Protein AF-A0A7S2MSJ0-F1 (afdb_monomer)

pLDDT: mean 71.99, std 17.92, range [30.83, 97.44]

Structure (mmCIF, N/CA/C/O backbone):
data_AF-A0A7S2MSJ0-F1
#
_entry.id   AF-A0A7S2MSJ0-F1
#
loop_
_atom_site.group_PDB
_atom_site.id
_atom_site.type_symbol
_atom_site.label_atom_id
_atom_site.label_alt_id
_atom_site.label_comp_id
_atom_site.label_asym_id
_atom_site.label_entity_id
_atom_site.label_seq_id
_atom_site.pdbx_PDB_ins_code
_atom_site.Cartn_x
_atom_site.Cartn_y
_atom_site.Cartn_z
_atom_site.occupancy
_atom_site.B_iso_or_equiv
_atom_site.auth_seq_id
_atom_site.auth_comp_id
_atom_site.auth_asym_id
_atom_site.auth_atom_id
_atom_site.pdbx_PDB_model_num
ATOM 1 N N . LEU A 1 1 ? -82.824 31.831 7.156 1.00 39.59 1 LEU A N 1
ATOM 2 C CA . LEU A 1 1 ? -83.610 30.970 8.063 1.00 39.59 1 LEU A CA 1
ATOM 3 C C . LEU A 1 1 ? -82.892 29.640 8.205 1.00 39.59 1 LEU A C 1
ATOM 5 O O . LEU A 1 1 ? -82.791 28.922 7.229 1.00 39.59 1 LEU A O 1
ATOM 9 N N . ASN A 1 2 ? -82.356 29.421 9.405 1.00 30.83 2 ASN A N 1
ATOM 10 C CA . ASN A 1 2 ? -82.263 28.155 10.125 1.00 30.83 2 ASN A CA 1
ATOM 11 C C . ASN A 1 2 ? -81.762 26.888 9.400 1.00 30.83 2 ASN A C 1
ATOM 13 O O . ASN A 1 2 ? -82.458 26.368 8.545 1.00 30.83 2 ASN A O 1
ATOM 17 N N . MET A 1 3 ? -80.679 26.322 9.965 1.00 37.81 3 MET A N 1
ATOM 18 C CA . MET A 1 3 ? -80.557 24.900 10.347 1.00 37.81 3 MET A CA 1
ATOM 19 C C . MET A 1 3 ? -80.602 23.843 9.214 1.00 37.81 3 MET A C 1
ATOM 21 O O . MET A 1 3 ? -81.495 23.821 8.394 1.00 37.81 3 MET A O 1
ATOM 25 N N . HIS A 1 4 ? -79.753 22.821 9.141 1.00 43.78 4 HIS A N 1
ATOM 26 C CA . HIS A 1 4 ? -79.318 21.937 10.215 1.00 43.78 4 HIS A CA 1
ATOM 27 C C . HIS A 1 4 ? -78.437 20.845 9.578 1.00 43.78 4 HIS A C 1
ATOM 29 O O . HIS A 1 4 ? -78.913 20.178 8.669 1.00 43.78 4 HIS A O 1
ATOM 35 N N . SER A 1 5 ? -77.225 20.625 10.093 1.00 50.06 5 SER A N 1
ATOM 36 C CA . SER A 1 5 ? -76.600 19.297 10.298 1.00 50.06 5 SER A CA 1
ATOM 37 C C . SER A 1 5 ? -75.112 19.508 10.603 1.00 50.06 5 SER A C 1
ATOM 39 O O . SER A 1 5 ? -74.304 19.670 9.698 1.00 50.06 5 SER A O 1
ATOM 41 N N . ARG A 1 6 ? -74.783 19.802 11.866 1.00 46.41 6 ARG A N 1
ATOM 42 C CA . ARG A 1 6 ? -74.362 18.818 12.891 1.00 46.41 6 ARG A CA 1
ATOM 43 C C . ARG A 1 6 ? -72.907 18.386 12.648 1.00 46.41 6 ARG A C 1
ATOM 45 O O . ARG A 1 6 ? -72.609 17.786 11.630 1.00 46.41 6 ARG A O 1
ATOM 52 N N . LEU A 1 7 ? -71.969 18.855 13.483 1.00 45.09 7 LEU A N 1
ATOM 53 C CA . LEU A 1 7 ? -71.597 18.222 14.771 1.00 45.09 7 LEU A CA 1
ATOM 54 C C . LEU A 1 7 ? -71.168 16.776 14.494 1.00 45.09 7 LEU A C 1
ATOM 56 O O . LEU A 1 7 ? -71.971 15.992 14.012 1.00 45.09 7 LEU A O 1
ATOM 60 N N . LEU A 1 8 ? -69.915 16.389 14.694 1.00 44.22 8 LEU A N 1
ATOM 61 C CA . LEU A 1 8 ? -69.256 16.085 15.972 1.00 44.22 8 LEU A CA 1
ATOM 62 C C . LEU A 1 8 ? -67.744 16.001 15.627 1.00 44.22 8 LEU A C 1
ATOM 64 O O . LEU A 1 8 ? -67.412 15.450 14.587 1.00 44.22 8 LEU A O 1
ATOM 68 N N . VAL A 1 9 ? -66.754 16.547 16.332 1.00 49.81 9 VAL A N 1
ATOM 69 C CA . VAL A 1 9 ? -66.347 16.313 17.722 1.00 49.81 9 VAL A CA 1
ATOM 70 C C . VAL A 1 9 ? -65.269 17.371 18.033 1.00 49.81 9 VAL A C 1
ATOM 72 O O . VAL A 1 9 ? -64.213 17.399 17.409 1.00 49.81 9 VAL A O 1
ATOM 75 N N . SER A 1 10 ? -65.544 18.245 18.998 1.00 48.16 10 SER A N 1
ATOM 76 C CA . SER A 1 10 ? -64.533 18.859 19.881 1.00 48.16 10 SER A CA 1
ATOM 77 C C . SER A 1 10 ? -64.014 17.736 20.813 1.00 48.16 10 SER A C 1
ATOM 79 O O . SER A 1 10 ? -64.842 16.872 21.104 1.00 48.16 10 SER A O 1
ATOM 81 N N . PRO A 1 11 ? -62.780 17.704 21.368 1.00 51.41 11 PRO A N 1
ATOM 82 C CA . PRO A 1 11 ? -62.225 18.875 22.030 1.00 51.41 11 PRO A CA 1
ATOM 83 C C . PRO A 1 11 ? -60.699 19.043 22.048 1.00 51.41 11 PRO A C 1
ATOM 85 O O . PRO A 1 11 ? -59.894 18.121 22.049 1.00 51.41 11 PRO A O 1
ATOM 88 N N . ASN A 1 12 ? -60.351 20.318 22.135 1.00 48.03 12 ASN A N 1
ATOM 89 C CA . ASN A 1 12 ? -59.227 20.894 22.856 1.00 48.03 12 ASN A CA 1
ATOM 90 C C . ASN A 1 12 ? -58.489 19.937 23.827 1.00 48.03 12 ASN A C 1
ATOM 92 O O . ASN A 1 12 ? -58.907 19.738 24.965 1.00 48.03 12 ASN A O 1
ATOM 96 N N . VAL A 1 13 ? -57.357 19.411 23.362 1.00 51.19 13 VAL A N 1
ATOM 97 C CA . VAL A 1 13 ? -56.164 19.108 24.167 1.00 51.19 13 VAL A CA 1
ATOM 98 C C . VAL A 1 13 ? -55.012 19.704 23.356 1.00 51.19 13 VAL A C 1
ATOM 100 O O . VAL A 1 13 ? -54.478 19.094 22.439 1.00 51.19 13 VAL A O 1
ATOM 103 N N . ALA A 1 14 ? -54.837 21.021 23.393 1.00 46.78 14 ALA A N 1
ATOM 104 C CA . ALA A 1 14 ? -53.999 21.656 24.398 1.00 46.78 14 ALA A CA 1
ATOM 105 C C . ALA A 1 14 ? -52.708 20.861 24.623 1.00 46.78 14 ALA A C 1
ATOM 107 O O . ALA A 1 14 ? -52.630 19.999 25.488 1.00 46.78 14 ALA A O 1
ATOM 108 N N . ALA A 1 15 ? -51.704 21.279 23.856 1.00 50.06 15 ALA A N 1
ATOM 109 C CA . ALA A 1 15 ? -50.296 21.204 24.185 1.00 50.06 15 ALA A CA 1
ATOM 110 C C . ALA A 1 15 ? -49.618 19.828 24.138 1.00 50.06 15 ALA A C 1
ATOM 112 O O . ALA A 1 15 ? -50.101 18.808 24.606 1.00 50.06 15 ALA A O 1
ATOM 113 N N . LEU A 1 16 ? -48.374 19.923 23.671 1.00 51.00 16 LEU A N 1
ATOM 114 C CA . LEU A 1 16 ? -47.284 18.971 23.796 1.00 51.00 16 LEU A CA 1
ATOM 115 C C . LEU A 1 16 ? -47.132 17.960 22.652 1.00 51.00 16 LEU A C 1
ATOM 117 O O . LEU A 1 16 ? -47.875 17.001 22.505 1.00 51.00 16 LEU A O 1
ATOM 121 N N . HIS A 1 17 ? -46.019 18.162 21.937 1.00 49.56 17 HIS A N 1
ATOM 122 C CA . HIS A 1 17 ? -45.265 17.151 21.199 1.00 49.56 17 HIS A CA 1
ATOM 123 C C . HIS A 1 17 ? -45.536 17.019 19.694 1.00 49.56 17 HIS A C 1
ATOM 125 O O . HIS A 1 17 ? -46.038 15.987 19.272 1.00 49.56 17 HIS A O 1
ATOM 131 N N . ARG A 1 18 ? -45.066 17.985 18.877 1.00 49.34 18 ARG A N 1
ATOM 132 C CA . ARG A 1 18 ? -44.272 17.727 17.642 1.00 49.34 18 ARG A CA 1
ATOM 133 C C . ARG A 1 18 ? -43.454 18.965 17.204 1.00 49.34 18 ARG A C 1
ATOM 135 O O . ARG A 1 18 ? -43.921 19.724 16.357 1.00 49.34 18 ARG A O 1
ATOM 142 N N . PRO A 1 19 ? -42.195 19.139 17.646 1.00 47.56 19 PRO A N 1
ATOM 143 C CA . PRO A 1 19 ? -41.209 19.982 16.955 1.00 47.56 19 PRO A CA 1
ATOM 144 C C . PRO A 1 19 ? -40.708 19.298 15.660 1.00 47.56 19 PRO A C 1
ATOM 146 O O . PRO A 1 19 ? -39.513 19.188 15.424 1.00 47.56 19 PRO A O 1
ATOM 149 N N . ALA A 1 20 ? -41.620 18.771 14.835 1.00 52.84 20 ALA A N 1
ATOM 150 C CA . ALA A 1 20 ? -41.292 17.908 13.690 1.00 52.84 20 ALA A CA 1
ATOM 151 C C . ALA A 1 20 ? -41.804 18.440 12.340 1.00 52.84 20 ALA A C 1
ATOM 153 O O . ALA A 1 20 ? -41.423 17.921 11.298 1.00 52.84 20 ALA A O 1
ATOM 154 N N . LEU A 1 21 ? -42.634 19.489 12.334 1.00 47.69 21 LEU A N 1
ATOM 155 C CA . LEU A 1 21 ? -43.176 20.082 11.100 1.00 47.69 21 LEU A CA 1
ATOM 156 C C . LEU A 1 21 ? -42.477 21.3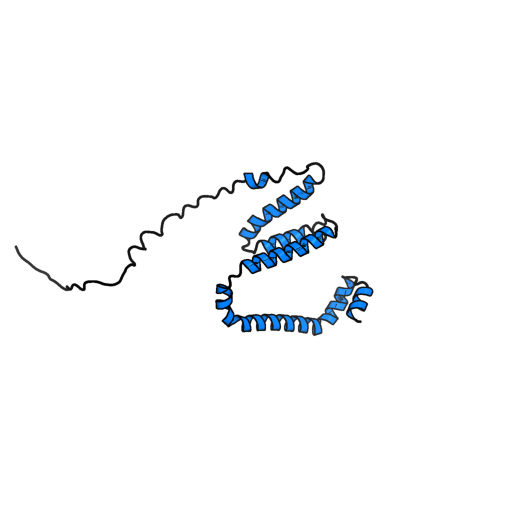81 10.670 1.00 47.69 21 LEU A C 1
ATOM 158 O O . LEU A 1 21 ? -42.670 21.820 9.543 1.00 47.69 21 LEU A O 1
ATOM 162 N N . ALA A 1 22 ? -41.589 21.939 11.500 1.00 50.16 22 ALA A N 1
ATOM 163 C CA . ALA A 1 22 ? -40.706 23.042 11.105 1.00 50.16 22 ALA A CA 1
ATOM 164 C C . ALA A 1 22 ? -39.427 22.569 10.373 1.00 50.16 22 ALA A C 1
ATOM 166 O O . ALA A 1 22 ? -38.787 23.361 9.690 1.00 50.16 22 ALA A O 1
ATOM 167 N N . CYS A 1 23 ? -39.069 21.278 10.459 1.00 43.31 23 CYS A N 1
ATOM 168 C CA . CYS A 1 23 ? -37.898 20.711 9.768 1.00 43.31 23 CYS A CA 1
ATOM 169 C C . CYS A 1 23 ? -38.163 20.300 8.307 1.00 43.31 23 CYS A C 1
ATOM 171 O O . CYS A 1 23 ? -37.220 20.166 7.535 1.00 43.31 23 CYS A O 1
ATOM 173 N N . ALA A 1 24 ? -39.421 20.131 7.885 1.00 47.94 24 ALA A N 1
ATOM 174 C CA . ALA A 1 24 ? -39.735 19.676 6.524 1.00 47.94 24 ALA A CA 1
ATOM 175 C C . ALA A 1 24 ? -39.653 20.787 5.453 1.00 47.94 24 ALA A C 1
ATOM 177 O O . ALA A 1 24 ? -39.743 20.500 4.264 1.00 47.94 24 ALA A O 1
ATOM 178 N N . ALA A 1 25 ? -39.450 22.049 5.851 1.00 48.88 25 ALA A N 1
ATOM 179 C CA . ALA A 1 25 ? -39.380 23.197 4.943 1.00 48.88 25 ALA A CA 1
ATOM 180 C C . ALA A 1 25 ? -37.940 23.660 4.617 1.00 48.88 25 ALA A C 1
ATOM 182 O O . ALA A 1 25 ? -37.766 24.663 3.922 1.00 48.88 25 ALA A O 1
ATOM 183 N N . HIS A 1 26 ? -36.900 22.959 5.101 1.00 45.56 26 HIS A N 1
ATOM 184 C CA . HIS A 1 26 ? -35.507 23.430 5.024 1.00 45.56 26 HIS A CA 1
ATOM 185 C C . HIS A 1 26 ? -34.458 22.355 4.668 1.00 45.56 26 HIS A C 1
ATOM 187 O O . HIS A 1 26 ? -33.352 22.373 5.194 1.00 45.56 26 HIS A O 1
ATOM 193 N N . ALA A 1 27 ? -34.768 21.414 3.770 1.00 48.22 27 ALA A N 1
ATOM 194 C CA . ALA A 1 27 ? -33.756 20.464 3.270 1.00 48.22 27 ALA A CA 1
ATOM 195 C C . ALA A 1 27 ? -33.914 20.095 1.781 1.00 48.22 27 ALA A C 1
ATOM 197 O O . ALA A 1 27 ? -33.363 19.108 1.308 1.00 48.22 27 ALA A O 1
ATOM 198 N N . SER A 1 28 ? -34.649 20.910 1.021 1.00 47.34 28 SER A N 1
ATOM 199 C CA . SER A 1 28 ? -34.776 20.798 -0.439 1.00 47.34 28 SER A CA 1
ATOM 200 C C . SER A 1 28 ? -34.300 22.089 -1.094 1.00 47.34 28 SER A C 1
ATOM 202 O O . SER A 1 28 ? -35.060 22.820 -1.727 1.00 47.34 28 SER A O 1
ATOM 204 N N . ARG A 1 29 ? -33.029 22.428 -0.876 1.00 50.66 29 ARG A N 1
ATOM 205 C CA . ARG A 1 29 ? -32.371 23.548 -1.546 1.00 50.66 29 ARG A CA 1
ATOM 206 C C . ARG A 1 29 ? -30.914 23.158 -1.774 1.00 50.66 29 ARG A C 1
ATOM 208 O O . ARG A 1 29 ? -30.213 22.931 -0.806 1.00 50.66 29 ARG A O 1
ATOM 215 N N . THR A 1 30 ? -30.542 23.115 -3.059 1.00 42.25 30 THR A N 1
ATOM 216 C CA . THR A 1 30 ? -29.210 22.874 -3.659 1.00 42.25 30 THR A CA 1
ATOM 217 C C . THR A 1 30 ? -28.859 21.462 -4.153 1.00 42.25 30 THR A C 1
ATOM 219 O O . THR A 1 30 ? -27.712 21.042 -4.111 1.00 42.25 30 THR A O 1
ATOM 222 N N . SER A 1 31 ? -29.777 20.834 -4.895 1.00 44.44 31 SER A N 1
ATOM 223 C CA . SER A 1 31 ? -29.411 20.061 -6.100 1.00 44.44 31 SER A CA 1
ATOM 224 C C . SER A 1 31 ? -29.030 20.986 -7.274 1.00 44.44 31 SER A C 1
ATOM 226 O O . SER A 1 31 ? -29.432 20.779 -8.418 1.00 44.44 31 SER A O 1
ATOM 228 N N . LYS A 1 32 ? -28.254 22.042 -7.000 1.00 40.59 32 LYS A N 1
ATOM 229 C CA . LYS A 1 32 ? -27.485 22.720 -8.041 1.00 40.59 32 LYS A CA 1
ATOM 230 C C . LYS A 1 32 ? -26.144 22.019 -8.067 1.00 40.59 32 LYS A C 1
ATOM 232 O O . LYS A 1 32 ? -25.279 22.284 -7.240 1.00 40.59 32 LYS A O 1
ATOM 237 N N . ILE A 1 33 ? -26.027 21.111 -9.026 1.00 46.88 33 ILE A N 1
ATOM 238 C CA . ILE A 1 33 ? -24.768 20.677 -9.611 1.00 46.88 33 ILE A CA 1
ATOM 239 C C . ILE A 1 33 ? -24.099 21.957 -10.127 1.00 46.88 33 ILE A C 1
ATOM 241 O O . ILE A 1 33 ? -24.307 22.382 -11.259 1.00 46.88 33 ILE A O 1
ATOM 245 N N . HIS A 1 34 ? -23.389 22.646 -9.237 1.00 40.75 34 HIS A N 1
ATOM 246 C CA . HIS A 1 34 ? -22.331 23.542 -9.638 1.00 40.75 34 HIS A CA 1
ATOM 247 C C . HIS A 1 34 ? -21.215 22.596 -10.043 1.00 40.75 34 HIS A C 1
ATOM 249 O O . HIS A 1 34 ? -20.614 21.930 -9.203 1.00 40.75 34 HIS A O 1
ATOM 255 N N . LEU A 1 35 ? -21.037 22.451 -11.348 1.00 42.66 35 LEU A N 1
ATOM 256 C CA . LEU A 1 35 ? -19.816 21.966 -11.943 1.00 42.66 35 LEU A CA 1
ATOM 257 C C . LEU A 1 35 ? -18.673 22.671 -11.208 1.00 42.66 35 LEU A C 1
ATOM 259 O O . LEU A 1 35 ? -18.494 23.882 -11.300 1.00 42.66 35 LEU A O 1
ATOM 263 N N . LEU A 1 36 ? -18.002 21.928 -10.330 1.00 45.00 36 LEU A N 1
ATOM 264 C CA . LEU A 1 36 ? -16.701 22.326 -9.841 1.00 45.00 36 LEU A CA 1
ATOM 265 C C . LEU A 1 36 ? -15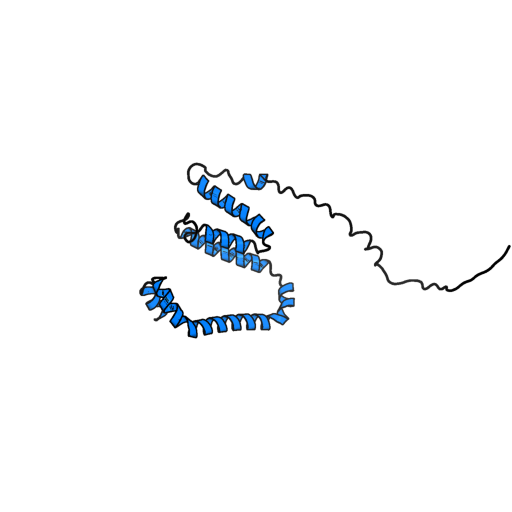.813 22.169 -11.065 1.00 45.00 36 LEU A C 1
ATOM 267 O O . LEU A 1 36 ? -15.311 21.082 -11.350 1.00 45.00 36 LEU A O 1
ATOM 271 N N . GLU A 1 37 ? -15.732 23.244 -11.847 1.00 51.66 37 GLU A N 1
ATOM 272 C CA . GLU A 1 37 ? -14.586 23.538 -12.687 1.00 51.66 37 GLU A CA 1
ATOM 273 C C . GLU A 1 37 ? -13.378 23.402 -11.769 1.00 51.66 37 GLU A C 1
ATOM 275 O O . GLU A 1 37 ? -13.041 24.313 -11.018 1.00 51.66 37 GLU A O 1
ATOM 280 N N . PHE A 1 38 ? -12.791 22.206 -11.734 1.00 46.72 38 PHE A N 1
ATOM 281 C CA . PHE A 1 38 ? -11.462 22.028 -11.187 1.00 46.72 38 PHE A CA 1
ATOM 282 C C . PHE A 1 38 ? -10.585 22.953 -12.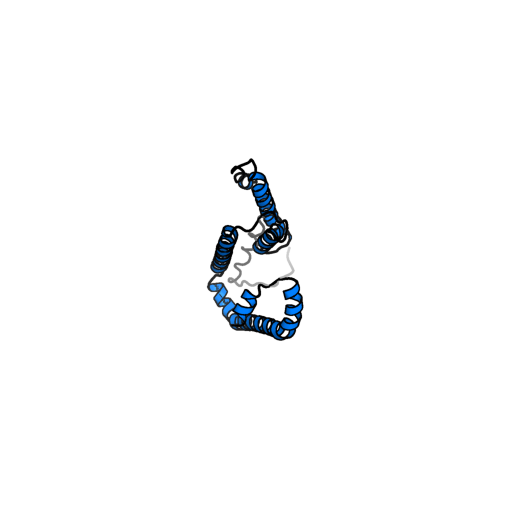026 1.00 46.72 38 PHE A C 1
ATOM 284 O O . PHE A 1 38 ? -10.480 22.718 -13.231 1.00 46.72 38 PHE A O 1
ATOM 291 N N . PRO A 1 39 ? -10.033 24.035 -11.453 1.00 43.16 39 PRO A N 1
ATOM 292 C CA . PRO A 1 39 ? -9.227 24.956 -12.221 1.00 43.16 39 PRO A CA 1
ATOM 293 C C . PRO A 1 39 ? -7.995 24.182 -12.680 1.00 43.16 39 PRO A C 1
ATOM 295 O O . PRO A 1 39 ? -7.097 23.858 -11.901 1.00 43.16 39 PRO A O 1
ATOM 298 N N . THR A 1 40 ? -7.981 23.863 -13.969 1.00 57.66 40 THR A N 1
ATOM 299 C CA . THR A 1 40 ? -6.910 23.154 -14.674 1.00 57.66 40 THR A CA 1
ATOM 300 C C . THR A 1 40 ? -5.570 23.894 -14.571 1.00 57.66 40 THR A C 1
ATOM 302 O O . THR A 1 40 ? -4.534 23.338 -14.913 1.00 57.66 40 THR A O 1
ATOM 305 N N . SER A 1 41 ? -5.560 25.127 -14.055 1.00 46.19 41 SER A N 1
ATOM 306 C CA . SER A 1 41 ? -4.370 25.941 -13.815 1.00 46.19 41 SER A CA 1
ATOM 307 C C . SER A 1 41 ? -3.451 25.410 -12.709 1.00 46.19 41 SER A C 1
ATOM 309 O O . SER A 1 41 ? -2.247 25.595 -12.819 1.00 46.19 41 SER A O 1
ATOM 311 N N . LEU A 1 42 ? -3.948 24.683 -11.697 1.00 49.69 42 LEU A N 1
ATOM 312 C CA . LEU A 1 42 ? -3.075 24.090 -10.660 1.00 49.69 42 LEU A CA 1
ATOM 313 C C . LEU A 1 42 ? -2.380 22.789 -11.101 1.00 49.69 42 LEU A C 1
ATOM 315 O O . LEU A 1 42 ? -1.446 22.342 -10.443 1.00 49.69 42 LEU A O 1
ATOM 319 N N . ILE A 1 43 ? -2.816 22.182 -12.211 1.00 52.62 43 ILE A N 1
ATOM 320 C CA . ILE A 1 43 ? -2.201 20.971 -12.787 1.00 52.62 43 ILE A CA 1
ATOM 321 C C . ILE A 1 43 ? -1.009 21.344 -13.691 1.00 52.62 43 ILE A C 1
ATOM 323 O O . ILE A 1 43 ? -0.117 20.530 -13.910 1.00 52.62 43 ILE A O 1
ATOM 327 N N . VAL A 1 44 ? -0.964 22.586 -14.187 1.00 53.84 44 VAL A N 1
ATOM 328 C CA . VAL A 1 44 ? 0.004 23.046 -15.200 1.00 53.84 44 VAL A CA 1
ATOM 329 C C . VAL A 1 4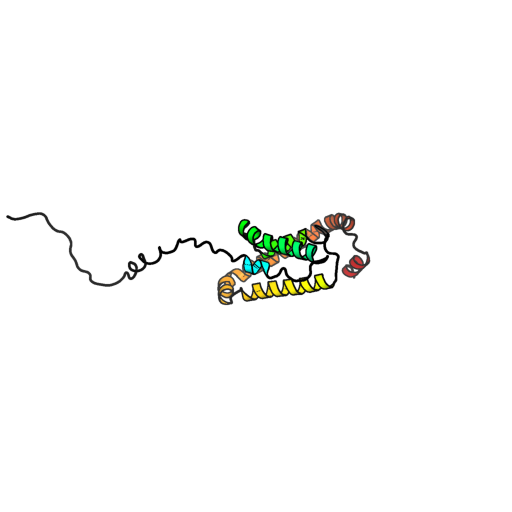4 ? 1.265 23.678 -14.584 1.00 53.84 44 VAL A C 1
ATOM 331 O O . VAL A 1 44 ? 2.331 23.622 -15.193 1.00 53.84 44 VAL A O 1
ATOM 334 N N . GLU A 1 45 ? 1.203 24.201 -13.354 1.00 48.12 45 GLU A N 1
ATOM 335 C CA . GLU A 1 45 ? 2.327 24.921 -12.721 1.00 48.12 45 GLU A CA 1
ATOM 336 C C . GLU A 1 45 ? 3.549 24.025 -12.402 1.00 48.12 45 GLU A C 1
ATOM 338 O O . GLU A 1 45 ? 4.681 24.503 -12.333 1.00 48.12 45 GLU A O 1
ATOM 343 N N . ALA A 1 46 ? 3.353 22.706 -12.267 1.00 54.06 46 ALA A N 1
ATOM 344 C CA . ALA A 1 46 ? 4.433 21.743 -12.013 1.00 54.06 46 ALA A CA 1
ATOM 345 C C . ALA A 1 46 ? 5.320 21.462 -13.248 1.00 54.06 46 ALA A C 1
ATOM 347 O O . ALA A 1 46 ? 6.341 20.786 -13.137 1.00 54.06 46 ALA A O 1
ATOM 348 N N . SER A 1 47 ? 4.948 21.976 -14.427 1.00 54.91 47 SER A N 1
ATOM 349 C CA . SER A 1 47 ? 5.557 21.624 -15.718 1.00 54.91 47 SER A CA 1
ATOM 350 C C . SER A 1 47 ? 6.852 22.386 -16.061 1.00 54.91 47 SER A C 1
ATOM 352 O O . SER A 1 47 ? 7.335 22.271 -17.185 1.00 54.91 47 SER A O 1
ATOM 354 N N . THR A 1 48 ? 7.422 23.178 -15.143 1.00 42.34 48 THR A N 1
ATOM 355 C CA . THR A 1 48 ? 8.556 24.084 -15.441 1.00 42.34 48 THR A CA 1
ATOM 356 C C . THR A 1 48 ? 9.940 23.559 -15.049 1.00 42.34 48 THR A C 1
ATOM 358 O O . THR A 1 48 ? 10.930 24.271 -15.216 1.00 42.34 48 THR A O 1
ATOM 361 N N . VAL A 1 49 ? 10.060 22.312 -14.587 1.00 53.75 49 VAL A N 1
ATOM 362 C CA . VAL A 1 49 ? 11.366 21.740 -14.225 1.00 53.75 49 VAL A CA 1
ATOM 363 C C . VAL A 1 49 ? 11.898 20.826 -15.343 1.00 53.75 49 VAL A C 1
ATOM 365 O O . VAL A 1 49 ? 11.612 19.635 -15.375 1.00 53.75 49 VAL A O 1
ATOM 368 N N . SER A 1 50 ? 12.726 21.434 -16.208 1.00 47.22 50 SER A N 1
ATOM 369 C CA . SER A 1 50 ? 13.842 20.847 -16.991 1.00 47.22 50 SER A CA 1
ATOM 370 C C . SER A 1 50 ? 13.511 19.994 -18.237 1.00 47.22 50 SER A C 1
ATOM 372 O O . SER A 1 50 ? 13.146 18.827 -18.136 1.00 47.22 50 SER A O 1
ATOM 374 N N . LEU A 1 51 ? 13.722 20.559 -19.438 1.00 62.69 51 LEU A N 1
ATOM 375 C CA . LEU A 1 51 ? 13.022 20.148 -20.668 1.00 62.69 51 LEU A CA 1
ATOM 376 C C . LEU A 1 51 ? 13.717 19.257 -21.719 1.00 62.69 51 LEU A C 1
ATOM 378 O O . LEU A 1 51 ? 12.992 18.785 -22.584 1.00 62.69 51 LEU A O 1
ATOM 382 N N . ASP A 1 52 ? 15.014 18.932 -21.697 1.00 63.31 52 ASP A N 1
ATOM 383 C CA . ASP A 1 52 ? 15.608 18.451 -22.975 1.00 63.31 52 ASP A CA 1
ATOM 384 C C . ASP A 1 52 ? 15.904 16.938 -23.099 1.00 63.31 52 ASP A C 1
ATOM 386 O O . ASP A 1 52 ? 16.137 16.450 -24.200 1.00 63.31 52 ASP A O 1
ATOM 390 N N . ALA A 1 53 ? 15.821 16.152 -22.020 1.00 55.59 53 ALA A N 1
ATOM 391 C CA . ALA A 1 53 ? 15.851 14.676 -22.103 1.00 55.59 53 ALA A CA 1
ATOM 392 C C . ALA A 1 53 ? 15.121 14.001 -20.930 1.00 55.59 53 ALA A C 1
ATOM 394 O O . ALA A 1 53 ? 14.368 13.058 -21.129 1.00 55.59 53 ALA A O 1
ATOM 395 N N . LEU A 1 54 ? 15.255 14.557 -19.720 1.00 55.69 54 LEU A N 1
ATOM 396 C CA . LEU A 1 54 ? 14.467 14.160 -18.542 1.00 55.69 54 LEU A CA 1
ATOM 397 C C . LEU A 1 54 ? 12.986 14.564 -18.644 1.00 55.69 54 LEU A C 1
ATOM 399 O O . LEU A 1 54 ? 12.131 13.948 -18.009 1.00 55.69 54 LEU A O 1
ATOM 403 N N . GLY A 1 55 ? 12.685 15.599 -19.437 1.00 62.97 55 GLY A N 1
ATOM 404 C CA . GLY A 1 55 ? 11.343 16.157 -19.553 1.00 62.97 55 GLY A CA 1
ATOM 405 C C . GLY A 1 55 ? 10.328 15.138 -20.063 1.00 62.97 55 GLY A C 1
ATOM 406 O O . GLY A 1 55 ? 9.241 15.057 -19.511 1.00 62.97 55 GLY A O 1
ATOM 407 N N . SER A 1 56 ? 10.687 14.316 -21.055 1.00 68.62 56 SER A N 1
ATOM 408 C CA . SER A 1 56 ? 9.761 13.347 -21.663 1.00 68.62 56 SER A CA 1
ATOM 409 C C . SER A 1 56 ? 9.322 12.256 -20.683 1.00 68.62 56 SER A C 1
ATOM 411 O O . SER A 1 56 ? 8.132 11.949 -20.596 1.00 68.62 56 SER A O 1
ATOM 413 N N . ASP A 1 57 ? 10.253 11.696 -19.910 1.00 71.75 57 ASP A N 1
ATOM 414 C CA . ASP A 1 57 ? 9.963 10.569 -19.015 1.00 71.75 57 ASP A CA 1
ATOM 415 C C . ASP A 1 57 ? 9.183 11.028 -17.780 1.00 71.75 57 ASP A C 1
ATOM 417 O O . ASP A 1 57 ? 8.174 10.422 -17.407 1.00 71.75 57 ASP A O 1
ATOM 421 N N . ILE A 1 58 ? 9.583 12.163 -17.194 1.00 75.69 58 ILE A N 1
ATOM 422 C CA . ILE A 1 58 ? 8.885 12.773 -16.055 1.00 75.69 58 ILE A CA 1
ATOM 423 C C . ILE A 1 58 ? 7.502 13.268 -16.482 1.00 75.69 58 ILE A C 1
ATOM 425 O O . ILE A 1 58 ? 6.527 13.056 -15.760 1.00 75.69 58 ILE A O 1
ATOM 429 N N . PHE A 1 59 ? 7.383 13.874 -17.667 1.00 78.56 59 PHE A N 1
ATOM 430 C CA . PHE A 1 59 ? 6.098 14.297 -18.221 1.00 78.56 59 PHE A CA 1
ATOM 431 C C . PHE A 1 59 ? 5.172 13.105 -18.465 1.00 78.56 59 PHE A C 1
ATOM 433 O O . PHE A 1 59 ? 3.998 13.163 -18.107 1.00 78.56 59 PHE A O 1
ATOM 440 N N . THR A 1 60 ? 5.696 12.003 -19.005 1.00 75.56 60 THR A N 1
ATOM 441 C CA . THR A 1 60 ? 4.923 10.773 -19.224 1.00 75.56 60 THR A CA 1
ATOM 442 C C . THR A 1 60 ? 4.457 10.175 -17.898 1.00 75.56 60 THR A C 1
ATOM 444 O O . THR A 1 60 ? 3.291 9.795 -17.772 1.00 75.56 60 THR A O 1
ATOM 447 N N . PHE A 1 61 ? 5.318 10.161 -16.878 1.00 77.69 61 PHE A N 1
ATOM 448 C CA . PHE A 1 61 ? 4.966 9.686 -15.542 1.00 77.69 61 PHE A CA 1
ATOM 449 C C . PHE A 1 61 ? 3.909 10.572 -14.861 1.00 77.69 61 PHE A C 1
ATOM 451 O O . PHE A 1 61 ? 2.924 10.057 -14.325 1.00 77.69 61 PHE A O 1
ATOM 458 N N . LEU A 1 62 ? 4.055 11.900 -14.926 1.00 82.69 62 LEU A N 1
ATOM 459 C CA . LEU A 1 62 ? 3.059 12.844 -14.404 1.00 82.69 62 LEU A CA 1
ATOM 460 C C . LEU A 1 62 ? 1.724 12.710 -15.141 1.00 82.69 62 LEU A C 1
ATOM 462 O O . LEU A 1 62 ? 0.680 12.635 -14.494 1.00 82.69 62 LEU A O 1
ATOM 466 N N . ALA A 1 63 ? 1.746 12.635 -16.473 1.00 82.50 63 ALA A N 1
ATOM 467 C CA . ALA A 1 63 ? 0.546 12.464 -17.285 1.00 82.50 63 ALA A CA 1
ATOM 468 C C . ALA A 1 63 ? -0.174 11.152 -16.938 1.00 82.50 63 ALA A C 1
ATOM 470 O O . ALA A 1 63 ? -1.387 11.152 -16.718 1.00 82.50 63 ALA A O 1
ATOM 471 N N . ALA A 1 64 ? 0.569 10.051 -16.804 1.00 80.88 64 ALA A N 1
ATOM 472 C CA . ALA A 1 64 ? 0.020 8.763 -16.398 1.00 80.88 64 ALA A CA 1
ATOM 473 C C . ALA A 1 64 ? -0.584 8.808 -14.979 1.00 80.88 64 ALA A C 1
ATOM 475 O O . ALA A 1 64 ? -1.698 8.329 -14.763 1.00 80.88 64 ALA A O 1
ATOM 476 N N . SER A 1 65 ? 0.102 9.439 -14.021 1.00 82.94 65 SER A N 1
ATOM 477 C CA . SER A 1 65 ? -0.352 9.562 -12.628 1.00 82.94 65 SER A CA 1
ATOM 478 C C . SER A 1 65 ? -1.599 10.449 -12.480 1.00 82.94 65 SER A C 1
ATOM 480 O O . SER A 1 65 ? -2.544 10.097 -11.767 1.00 82.94 65 SER A O 1
ATOM 482 N N . VAL A 1 66 ? -1.670 11.560 -13.219 1.00 86.12 66 VAL A N 1
ATOM 483 C CA . VAL A 1 66 ? -2.840 12.456 -13.228 1.00 86.12 66 VAL A CA 1
ATOM 484 C C . VAL A 1 66 ? -4.069 11.771 -13.829 1.00 86.12 66 VAL A C 1
ATOM 486 O O . VAL A 1 66 ? -5.179 12.001 -13.350 1.00 86.12 66 VAL A O 1
ATOM 489 N N . LEU A 1 67 ? -3.893 10.895 -14.826 1.00 84.88 67 LEU A N 1
ATOM 490 C CA . LEU A 1 67 ? -4.985 10.109 -15.415 1.00 84.88 67 LEU A CA 1
ATOM 491 C C . LEU A 1 67 ? -5.514 9.011 -14.482 1.00 84.88 67 LEU A C 1
ATOM 493 O O . LEU A 1 67 ? -6.686 8.638 -14.571 1.00 84.88 67 LEU A O 1
ATOM 497 N N . VAL A 1 68 ? -4.695 8.521 -13.551 1.00 84.50 68 VAL A N 1
ATOM 498 C CA . VAL A 1 68 ? -5.107 7.471 -12.609 1.00 84.50 68 VAL A CA 1
ATOM 499 C C . VAL A 1 68 ? -6.163 7.943 -11.614 1.00 84.50 68 VAL A C 1
ATOM 501 O O . VAL A 1 68 ? -7.072 7.182 -11.284 1.00 84.50 68 VAL A O 1
ATOM 504 N N . VAL A 1 69 ? -6.114 9.198 -11.166 1.00 83.69 69 VAL A N 1
ATOM 505 C CA . VAL A 1 69 ? -7.082 9.736 -10.195 1.00 83.69 69 VAL A CA 1
ATOM 506 C C . VAL A 1 69 ? -8.532 9.740 -10.717 1.00 83.69 69 VAL A C 1
ATOM 508 O O . VAL A 1 69 ? -9.407 9.218 -10.017 1.00 83.69 69 VAL A O 1
ATOM 511 N N . PRO A 1 70 ? -8.853 10.289 -11.908 1.00 83.06 70 PRO A N 1
ATOM 512 C CA . PRO A 1 70 ? -10.205 10.211 -12.456 1.00 83.06 70 PRO A CA 1
ATOM 513 C C . PRO A 1 70 ? -10.595 8.773 -12.817 1.00 83.06 70 PRO A C 1
ATOM 515 O O . PRO A 1 70 ? -11.757 8.406 -12.635 1.00 83.06 70 PRO A O 1
ATOM 518 N N . LEU A 1 71 ? -9.640 7.938 -13.246 1.00 84.25 71 LEU A N 1
ATOM 519 C CA . LEU A 1 71 ? -9.895 6.528 -13.540 1.00 84.25 71 LEU A CA 1
ATOM 520 C C . LEU A 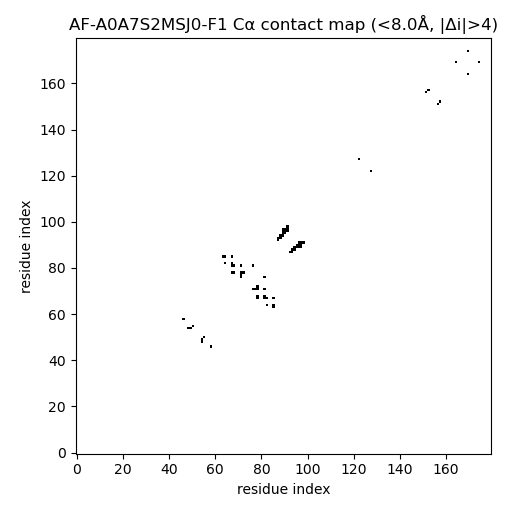1 71 ? -10.312 5.753 -12.282 1.00 84.25 71 LEU A C 1
ATOM 522 O O . LEU A 1 71 ? -11.301 5.026 -12.316 1.00 84.25 71 LEU A O 1
ATOM 526 N N . SER A 1 72 ? -9.634 5.981 -11.153 1.00 84.69 72 SER A N 1
ATOM 527 C CA . SER A 1 72 ? -9.965 5.378 -9.855 1.00 84.69 72 SER A CA 1
ATOM 528 C C . SER A 1 72 ? -11.386 5.717 -9.406 1.00 84.69 72 SER A C 1
ATOM 530 O O . SER A 1 72 ? -12.090 4.867 -8.856 1.00 84.69 72 SER A O 1
ATOM 532 N N . ARG A 1 73 ? -11.829 6.954 -9.666 1.00 83.38 73 ARG A N 1
ATOM 533 C CA . ARG A 1 73 ? -13.194 7.398 -9.350 1.00 83.38 73 ARG A CA 1
ATOM 534 C C . ARG A 1 73 ? -14.239 6.699 -10.217 1.00 83.38 73 ARG A C 1
ATOM 536 O O . ARG A 1 73 ? -15.333 6.443 -9.726 1.00 83.38 73 ARG A O 1
ATOM 543 N N . LEU A 1 74 ? -13.909 6.360 -11.465 1.00 84.75 74 LEU A N 1
ATOM 544 C CA . LEU A 1 74 ? -14.817 5.631 -12.354 1.00 84.75 74 LEU A CA 1
ATOM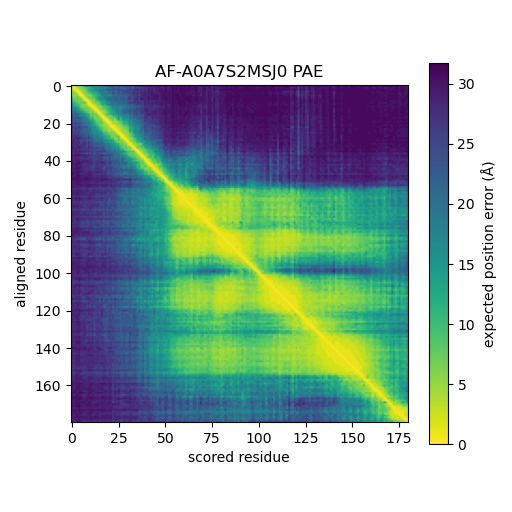 545 C C . LEU A 1 74 ? -15.024 4.183 -11.890 1.00 84.75 74 LEU A C 1
ATOM 547 O O . LEU A 1 74 ? -16.148 3.684 -11.900 1.00 84.75 74 LEU A O 1
ATOM 551 N N . ILE A 1 75 ? -13.953 3.523 -11.446 1.00 87.44 75 ILE A N 1
ATOM 552 C CA . ILE A 1 75 ? -13.987 2.110 -11.040 1.00 87.44 75 ILE A CA 1
ATOM 553 C C . ILE A 1 75 ? -14.416 1.886 -9.578 1.00 87.44 75 ILE A C 1
ATOM 555 O O . ILE A 1 75 ? -14.562 0.740 -9.169 1.00 87.44 75 ILE A O 1
ATOM 559 N N . ASN A 1 76 ? -14.663 2.949 -8.795 1.00 86.50 76 ASN A N 1
ATOM 560 C CA . ASN A 1 76 ? -15.003 2.881 -7.360 1.00 86.50 76 ASN A CA 1
ATOM 561 C C . ASN A 1 76 ? -13.989 2.074 -6.516 1.00 86.50 76 ASN A C 1
ATOM 563 O O . ASN A 1 76 ? -14.346 1.460 -5.510 1.00 86.50 76 ASN A O 1
ATOM 567 N N . VAL A 1 77 ? -12.716 2.080 -6.917 1.00 87.31 77 VAL A N 1
ATOM 568 C CA . VAL A 1 77 ? -11.616 1.421 -6.194 1.00 87.31 77 VAL A CA 1
ATOM 569 C C . VAL A 1 77 ? -10.825 2.472 -5.412 1.00 87.31 77 VAL A C 1
ATOM 571 O O . VAL A 1 77 ? -10.815 3.649 -5.775 1.00 87.31 77 VAL A O 1
ATOM 574 N N . ASN A 1 78 ? -10.162 2.059 -4.327 1.00 86.62 78 ASN A N 1
ATOM 575 C CA . ASN A 1 78 ? -9.247 2.922 -3.580 1.00 86.62 78 ASN A CA 1
ATOM 576 C C . ASN A 1 78 ? -8.131 3.450 -4.505 1.00 86.62 78 ASN A C 1
ATOM 578 O O . ASN A 1 78 ? -7.448 2.667 -5.171 1.00 86.62 78 ASN A O 1
ATOM 582 N N . SER A 1 79 ? -7.914 4.768 -4.502 1.00 84.75 79 SER A N 1
ATOM 583 C CA . SER A 1 79 ? -6.864 5.433 -5.280 1.00 84.75 79 SER A CA 1
ATOM 584 C C . SER A 1 79 ? -5.476 4.844 -5.034 1.00 84.75 79 SER A C 1
ATOM 586 O O . SER A 1 79 ? -4.692 4.740 -5.974 1.00 84.75 79 SER A O 1
ATOM 588 N N . VAL A 1 80 ? -5.181 4.393 -3.807 1.00 88.75 80 VAL A N 1
ATOM 589 C CA . VAL A 1 80 ? -3.887 3.778 -3.458 1.00 88.75 80 VAL A CA 1
ATOM 590 C C . VAL A 1 80 ? -3.624 2.513 -4.283 1.00 88.75 80 VAL A C 1
ATOM 592 O O . VAL A 1 80 ? -2.523 2.336 -4.800 1.00 88.75 80 VAL A O 1
ATOM 595 N N . LEU A 1 81 ? -4.641 1.665 -4.484 1.00 90.31 81 LEU A N 1
ATOM 596 C CA . LEU A 1 81 ? -4.516 0.463 -5.320 1.00 90.31 81 LEU A CA 1
ATOM 597 C C . LEU A 1 81 ? -4.244 0.825 -6.784 1.00 90.31 81 LEU A C 1
ATOM 599 O O . LEU A 1 81 ? -3.474 0.140 -7.452 1.00 90.31 81 LEU A O 1
ATOM 603 N N . CYS A 1 82 ? -4.851 1.903 -7.279 1.00 88.56 82 CYS A N 1
ATOM 604 C CA . CYS A 1 82 ? -4.670 2.330 -8.664 1.00 88.56 82 CYS A CA 1
ATOM 605 C C . CYS A 1 82 ? -3.265 2.887 -8.909 1.00 88.56 82 CYS A C 1
ATOM 607 O O . CYS A 1 82 ? -2.662 2.586 -9.936 1.00 88.56 82 CYS A O 1
ATOM 609 N N . PHE A 1 83 ? -2.715 3.639 -7.953 1.00 86.62 83 PHE A N 1
ATOM 610 C CA . PHE A 1 83 ? -1.322 4.082 -8.019 1.00 86.62 83 PHE A CA 1
ATOM 611 C C . PHE A 1 83 ? -0.341 2.907 -7.958 1.00 86.62 83 PHE A C 1
ATOM 613 O O . PHE A 1 83 ? 0.630 2.892 -8.712 1.00 86.62 83 PHE A O 1
ATOM 620 N N . LEU A 1 84 ? -0.617 1.889 -7.135 1.00 89.50 84 LEU A N 1
ATOM 621 C CA . LEU A 1 84 ? 0.208 0.680 -7.078 1.00 89.50 84 LEU A CA 1
ATOM 622 C C . LEU A 1 84 ? 0.165 -0.108 -8.398 1.00 89.50 84 LEU A C 1
ATOM 624 O O . LEU A 1 84 ? 1.203 -0.541 -8.896 1.00 89.50 84 LEU A O 1
ATOM 628 N N . ALA A 1 85 ? -1.019 -0.257 -8.997 1.00 89.56 85 ALA A N 1
ATOM 629 C CA . ALA A 1 85 ? -1.180 -0.906 -10.296 1.00 89.56 85 ALA A CA 1
ATOM 630 C C . ALA A 1 85 ? -0.453 -0.141 -11.413 1.00 89.56 85 ALA A C 1
ATOM 632 O O . ALA A 1 85 ? 0.200 -0.758 -12.253 1.00 89.56 85 ALA A O 1
ATOM 633 N N . LEU A 1 86 ? -0.516 1.195 -11.390 1.00 88.50 86 LEU A N 1
ATOM 634 C CA . LEU A 1 86 ? 0.223 2.043 -12.323 1.00 88.50 86 LEU A CA 1
ATOM 635 C C . LEU A 1 86 ? 1.735 1.858 -12.172 1.00 88.50 86 LEU A C 1
ATOM 637 O O . LEU A 1 86 ? 2.426 1.674 -13.170 1.00 88.50 86 LEU A O 1
ATOM 641 N N . GLY A 1 87 ? 2.239 1.856 -10.935 1.00 84.31 87 GLY A N 1
ATOM 642 C CA . GLY A 1 87 ? 3.650 1.603 -10.644 1.00 84.31 87 GLY A CA 1
ATOM 643 C C . GLY A 1 87 ? 4.107 0.224 -11.124 1.00 84.31 87 GLY A C 1
ATOM 644 O O . GLY A 1 87 ? 5.164 0.110 -11.736 1.00 84.31 87 GLY A O 1
ATOM 645 N N . CYS A 1 88 ? 3.284 -0.813 -10.941 1.00 87.12 88 CYS A N 1
ATOM 646 C CA . CYS A 1 88 ? 3.556 -2.155 -11.465 1.00 87.12 88 CYS A CA 1
ATOM 647 C C . CYS A 1 88 ? 3.597 -2.179 -13.006 1.00 87.12 88 CYS A C 1
ATOM 649 O O . CYS A 1 88 ? 4.487 -2.791 -13.592 1.00 87.12 88 CYS A O 1
ATOM 651 N N . ALA A 1 89 ? 2.679 -1.464 -13.665 1.00 87.38 89 ALA A N 1
ATOM 652 C CA . ALA A 1 89 ? 2.616 -1.377 -15.124 1.00 87.38 89 ALA A CA 1
ATOM 653 C C . ALA A 1 89 ? 3.771 -0.565 -15.742 1.00 87.38 89 ALA A C 1
ATOM 655 O O . ALA A 1 89 ? 4.231 -0.887 -16.835 1.00 87.38 89 ALA A O 1
ATOM 656 N N . ILE A 1 90 ? 4.250 0.482 -15.064 1.00 82.94 90 ILE A N 1
ATOM 657 C CA . ILE A 1 90 ? 5.362 1.330 -15.535 1.00 82.94 90 ILE A CA 1
ATOM 658 C C . ILE A 1 90 ? 6.732 0.757 -15.124 1.00 82.94 90 ILE A C 1
ATOM 660 O O . ILE A 1 90 ? 7.738 1.032 -15.778 1.00 82.94 90 ILE A O 1
ATOM 664 N N . GLY A 1 91 ? 6.772 -0.062 -14.071 1.00 77.62 91 GLY A N 1
ATOM 665 C CA . GLY A 1 91 ? 7.988 -0.644 -13.513 1.00 77.62 91 GLY A CA 1
ATOM 666 C C . GLY A 1 91 ? 8.731 -1.614 -14.446 1.00 77.62 91 GLY A C 1
ATOM 667 O O . GLY A 1 91 ? 8.293 -1.888 -15.567 1.00 77.62 91 GLY A O 1
ATOM 668 N N . PRO A 1 92 ? 9.859 -2.183 -13.981 1.00 75.69 92 PRO A N 1
ATOM 669 C CA . PRO A 1 92 ? 10.727 -3.049 -14.785 1.00 75.69 92 PRO A CA 1
ATOM 670 C C . PRO A 1 92 ? 10.026 -4.309 -15.315 1.00 75.69 92 PRO A C 1
ATOM 672 O O . PRO A 1 92 ? 10.374 -4.801 -16.382 1.00 75.69 92 PRO A O 1
ATOM 675 N N . TYR A 1 93 ? 9.014 -4.803 -14.595 1.00 73.81 93 TYR A N 1
ATOM 676 C CA . TYR A 1 93 ? 8.186 -5.945 -15.003 1.00 73.81 93 TYR A CA 1
ATOM 677 C C . TYR A 1 93 ? 7.035 -5.573 -15.954 1.00 73.81 93 TYR A C 1
ATOM 679 O O . TYR A 1 93 ? 6.352 -6.461 -16.459 1.00 73.81 93 TYR A O 1
ATOM 687 N N . GLY A 1 94 ? 6.801 -4.280 -16.175 1.00 78.62 94 GLY A N 1
ATOM 688 C CA . GLY A 1 94 ? 5.793 -3.762 -17.090 1.00 78.62 94 GLY A CA 1
ATOM 689 C C . GLY A 1 94 ? 6.440 -3.179 -18.342 1.00 78.62 94 GLY A C 1
ATOM 690 O O . GLY A 1 94 ? 6.790 -3.911 -19.263 1.00 78.62 94 GLY A O 1
ATOM 691 N N . LEU A 1 95 ? 6.588 -1.855 -18.384 1.00 74.12 95 LEU A N 1
ATOM 692 C CA . LEU A 1 95 ? 7.136 -1.136 -19.539 1.00 74.12 95 LEU A CA 1
ATOM 693 C C . LEU A 1 95 ? 8.668 -0.982 -19.514 1.00 74.12 95 LEU A C 1
ATOM 695 O O . LEU A 1 95 ? 9.244 -0.612 -20.534 1.00 74.12 95 LEU A O 1
ATOM 699 N N . GLY A 1 96 ? 9.341 -1.265 -18.393 1.00 71.31 96 GLY A N 1
ATOM 700 C CA . GLY A 1 96 ? 10.810 -1.316 -18.361 1.00 71.31 96 GLY A CA 1
ATOM 701 C C . GLY A 1 96 ? 11.530 0.037 -18.379 1.00 71.31 96 GLY A C 1
ATOM 702 O O . GLY A 1 96 ? 12.735 0.061 -18.606 1.00 71.31 96 GLY A O 1
ATOM 703 N N . PHE A 1 97 ? 10.826 1.154 -18.156 1.00 65.50 97 PHE A N 1
ATOM 704 C CA . PHE A 1 97 ? 11.382 2.509 -18.323 1.00 65.50 97 PHE A CA 1
ATOM 705 C C . PHE A 1 97 ? 12.386 2.931 -17.240 1.00 65.50 97 PHE A C 1
ATOM 707 O O . PHE A 1 97 ? 13.211 3.803 -17.490 1.00 65.50 97 PHE A O 1
ATOM 714 N N . PHE A 1 98 ? 12.341 2.323 -16.052 1.00 62.25 98 PHE A N 1
ATOM 715 C CA . PHE A 1 98 ? 13.190 2.700 -14.920 1.00 62.25 98 PHE A CA 1
ATOM 716 C C . PHE A 1 98 ? 13.992 1.492 -14.426 1.00 62.25 98 PHE A C 1
ATOM 718 O O . PHE A 1 98 ? 13.428 0.468 -14.036 1.00 62.25 98 PHE A O 1
ATOM 725 N N . SER A 1 99 ? 15.320 1.606 -14.460 1.00 60.38 99 SER A N 1
ATOM 726 C CA . SER A 1 99 ? 16.258 0.566 -14.038 1.00 60.38 99 SER A CA 1
ATOM 727 C C . SER A 1 99 ? 16.816 0.850 -12.641 1.00 60.38 99 SER A C 1
ATOM 729 O O . SER A 1 99 ? 17.633 1.750 -12.477 1.00 60.38 99 SER A O 1
ATOM 731 N N . ASN A 1 100 ? 16.370 0.035 -11.678 1.00 60.69 100 ASN A N 1
ATOM 732 C CA . ASN A 1 100 ? 16.974 -0.323 -10.385 1.00 60.69 100 ASN A CA 1
ATOM 733 C C . ASN A 1 100 ? 18.049 0.634 -9.836 1.00 60.69 100 ASN A C 1
ATOM 735 O O . ASN A 1 100 ? 19.243 0.331 -9.885 1.00 60.69 100 ASN A O 1
ATOM 739 N N . SER A 1 101 ? 17.613 1.747 -9.247 1.00 66.12 101 SER A N 1
ATOM 740 C CA . SER A 1 101 ? 18.430 2.518 -8.311 1.00 66.12 101 SER A CA 1
ATOM 741 C C . SER A 1 101 ? 18.057 2.117 -6.882 1.00 66.12 101 SER A C 1
ATOM 743 O O . SER A 1 101 ? 16.873 2.070 -6.550 1.00 66.12 101 SER A O 1
ATOM 745 N N . GLU A 1 102 ? 19.032 1.844 -6.005 1.00 72.19 102 GLU A N 1
ATOM 746 C CA . GLU A 1 102 ? 18.746 1.560 -4.582 1.00 72.19 102 GLU A CA 1
ATOM 747 C C . GLU A 1 102 ? 17.965 2.698 -3.901 1.00 72.19 102 GLU A C 1
ATOM 749 O O . GLU A 1 102 ? 17.205 2.467 -2.960 1.00 72.19 102 GLU A O 1
ATOM 754 N N . ALA A 1 103 ? 18.099 3.923 -4.421 1.00 73.81 103 ALA A N 1
ATOM 755 C CA . ALA A 1 103 ? 17.361 5.090 -3.955 1.00 73.81 103 ALA A CA 1
ATOM 756 C C . ALA A 1 103 ? 15.833 4.967 -4.150 1.00 73.81 103 ALA A C 1
ATOM 758 O O . ALA A 1 103 ? 15.077 5.476 -3.322 1.00 73.81 103 ALA A O 1
ATOM 759 N N . ASP A 1 104 ? 15.367 4.261 -5.187 1.00 76.75 104 ASP A N 1
ATOM 760 C CA . ASP A 1 104 ? 13.932 4.106 -5.470 1.00 76.75 104 ASP A CA 1
ATOM 761 C C . ASP A 1 104 ? 13.265 3.144 -4.475 1.00 76.75 104 ASP A C 1
ATOM 763 O O . ASP A 1 104 ? 12.126 3.362 -4.054 1.00 76.75 104 ASP A O 1
ATOM 767 N N . LEU A 1 105 ? 13.994 2.103 -4.048 1.00 82.62 105 LEU A N 1
ATOM 768 C CA . LEU A 1 105 ? 13.522 1.144 -3.044 1.00 82.62 105 LEU A CA 1
ATOM 769 C C . LEU A 1 105 ? 13.359 1.811 -1.677 1.00 82.62 105 LEU A C 1
ATOM 771 O O . LEU A 1 105 ? 12.305 1.687 -1.055 1.00 82.62 105 LEU A O 1
ATOM 775 N N . GLN A 1 106 ? 14.358 2.590 -1.249 1.00 86.12 106 GLN A N 1
ATOM 776 C CA . GLN A 1 106 ? 14.284 3.324 0.018 1.00 86.12 106 GLN A CA 1
ATOM 777 C C . GLN A 1 106 ? 13.112 4.311 0.027 1.00 86.12 106 GLN A C 1
ATOM 779 O O . GLN A 1 106 ? 12.402 4.420 1.026 1.00 86.12 106 GLN A O 1
ATOM 784 N N . LEU A 1 107 ? 12.856 5.000 -1.090 1.00 86.69 107 LEU A N 1
ATOM 785 C CA . LEU A 1 107 ? 11.707 5.898 -1.210 1.00 86.69 107 LEU A CA 1
ATOM 786 C C . LEU A 1 107 ? 10.368 5.147 -1.070 1.00 86.69 107 LEU A C 1
ATOM 788 O O . LEU A 1 107 ? 9.447 5.656 -0.423 1.00 86.69 107 LEU A O 1
ATOM 792 N N . GLY A 1 108 ? 10.269 3.936 -1.627 1.00 88.69 108 GLY A N 1
ATOM 793 C CA . GLY A 1 108 ? 9.109 3.052 -1.477 1.00 88.69 108 GLY A CA 1
ATOM 794 C C . GLY A 1 108 ? 8.847 2.639 -0.025 1.00 88.69 108 GLY A C 1
ATOM 795 O O . GLY A 1 108 ? 7.698 2.695 0.430 1.00 88.69 108 GLY A O 1
ATOM 796 N N . ASP A 1 109 ? 9.905 2.318 0.723 1.00 91.94 109 ASP A N 1
ATOM 797 C CA . ASP A 1 109 ? 9.817 1.967 2.146 1.00 91.94 109 ASP A CA 1
ATOM 798 C C . ASP A 1 109 ? 9.293 3.140 2.990 1.00 91.94 109 ASP A C 1
ATOM 800 O O . ASP A 1 109 ? 8.415 2.967 3.840 1.00 91.94 109 ASP A O 1
ATOM 804 N N . PHE A 1 110 ? 9.751 4.368 2.726 1.00 93.94 110 PHE A N 1
ATOM 805 C CA . PHE A 1 110 ? 9.201 5.550 3.399 1.00 93.94 110 PHE A CA 1
ATOM 806 C C . PHE A 1 110 ? 7.745 5.816 2.995 1.00 93.94 110 PHE A C 1
ATOM 808 O O . PHE A 1 110 ? 6.911 6.128 3.849 1.00 93.94 110 PHE A O 1
ATOM 815 N N . GLY A 1 111 ? 7.413 5.652 1.711 1.00 90.31 111 GLY A N 1
ATOM 816 C CA . GLY A 1 111 ? 6.060 5.837 1.191 1.00 90.31 111 GLY A CA 1
ATOM 817 C C . GLY A 1 111 ? 5.036 4.929 1.871 1.00 90.31 111 GLY A C 1
ATOM 818 O O . GLY A 1 111 ? 3.993 5.411 2.318 1.00 90.31 111 GLY A O 1
ATOM 819 N N . ILE A 1 112 ? 5.336 3.635 2.020 1.00 93.69 112 ILE A N 1
ATOM 820 C CA . ILE A 1 112 ? 4.406 2.697 2.664 1.00 93.69 112 ILE A CA 1
ATOM 821 C C . ILE A 1 112 ? 4.237 2.982 4.160 1.00 93.69 112 ILE A C 1
ATOM 823 O O . ILE A 1 112 ? 3.121 2.889 4.672 1.00 93.69 112 ILE A O 1
ATOM 827 N N . VAL A 1 113 ? 5.297 3.415 4.852 1.00 95.25 113 VAL A N 1
ATOM 828 C CA . VAL A 1 113 ? 5.211 3.840 6.258 1.00 95.25 113 VAL A CA 1
ATOM 829 C C . VAL A 1 113 ? 4.327 5.079 6.396 1.00 95.25 113 VAL A C 1
ATOM 831 O O . VAL A 1 113 ? 3.471 5.113 7.281 1.00 95.25 113 V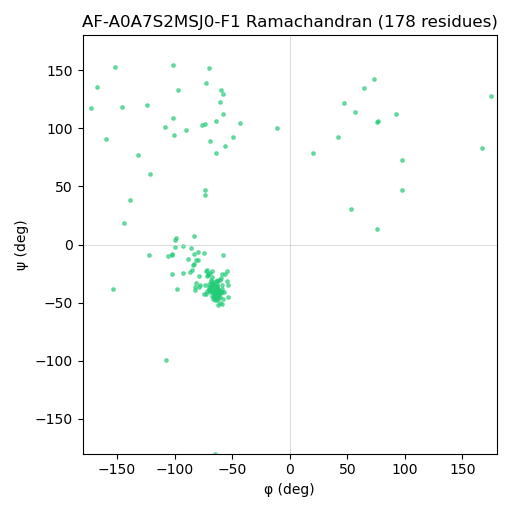AL A O 1
ATOM 834 N N . PHE A 1 114 ? 4.458 6.068 5.506 1.00 94.25 114 PHE A N 1
ATOM 835 C CA . PHE A 1 114 ? 3.579 7.241 5.509 1.00 94.25 114 PHE A CA 1
ATOM 836 C C . PHE A 1 114 ? 2.123 6.890 5.177 1.00 94.25 114 PHE A C 1
ATOM 838 O O . PHE A 1 114 ? 1.217 7.434 5.810 1.00 94.25 114 PHE A O 1
ATOM 845 N N . LEU A 1 115 ? 1.877 5.955 4.253 1.00 92.62 115 LEU A N 1
ATOM 846 C CA . LEU A 1 115 ? 0.524 5.468 3.954 1.00 92.62 115 LEU A CA 1
ATOM 847 C C . LEU A 1 115 ? -0.103 4.777 5.172 1.00 92.62 115 LEU A C 1
ATOM 849 O O . LEU A 1 115 ? -1.220 5.113 5.561 1.00 92.62 115 LEU A O 1
ATOM 853 N N . LEU A 1 116 ? 0.631 3.869 5.821 1.00 93.44 116 LEU A N 1
ATOM 854 C CA . LEU A 1 116 ? 0.177 3.196 7.042 1.00 93.44 116 LEU A CA 1
ATOM 855 C C . LEU A 1 116 ? -0.032 4.183 8.194 1.00 93.44 116 LEU A C 1
ATOM 857 O O . LEU A 1 116 ? -0.970 4.028 8.975 1.00 93.44 116 LEU A O 1
ATOM 861 N N . PHE A 1 117 ? 0.801 5.220 8.282 1.00 93.75 117 PHE A N 1
ATOM 862 C CA . PHE A 1 117 ? 0.646 6.283 9.266 1.00 93.75 117 PHE A CA 1
ATOM 863 C C . PHE A 1 117 ? -0.635 7.088 9.036 1.00 93.75 117 PHE A C 1
ATOM 865 O O . PHE A 1 117 ? -1.403 7.286 9.975 1.00 93.75 117 PHE A O 1
ATOM 872 N N . ILE A 1 118 ? -0.908 7.511 7.800 1.00 92.75 118 ILE A N 1
ATOM 873 C CA . ILE A 1 118 ? -2.117 8.273 7.461 1.00 92.75 118 ILE A CA 1
ATOM 874 C C . ILE A 1 118 ? -3.381 7.438 7.694 1.00 92.75 118 ILE A C 1
ATOM 876 O O . ILE A 1 118 ? -4.333 7.934 8.296 1.00 92.75 118 ILE A O 1
ATOM 880 N N . GLU A 1 119 ? -3.402 6.175 7.270 1.00 91.31 119 GLU A N 1
ATOM 881 C CA . GLU A 1 119 ? -4.527 5.271 7.555 1.00 91.31 119 GLU A CA 1
ATOM 882 C C . GLU A 1 119 ? -4.681 5.017 9.066 1.00 91.31 119 GLU A C 1
ATOM 884 O O . GLU A 1 119 ? -5.797 4.957 9.584 1.00 91.31 119 GLU A O 1
ATOM 889 N N . GLY A 1 120 ? -3.569 4.976 9.806 1.00 88.94 120 GLY A N 1
ATOM 890 C CA . GLY A 1 120 ? -3.562 4.935 11.268 1.00 88.94 120 GLY A CA 1
ATOM 891 C C . GLY A 1 120 ? -4.163 6.187 11.916 1.00 88.94 120 GLY A C 1
ATOM 892 O O . GLY A 1 120 ? -4.931 6.069 12.868 1.00 88.94 120 GLY A O 1
ATOM 893 N N . LEU A 1 121 ? -3.873 7.381 11.387 1.00 91.12 121 LEU A N 1
ATOM 894 C CA . LEU A 1 121 ? -4.439 8.650 11.863 1.00 91.12 121 LEU A CA 1
ATOM 895 C C . LEU A 1 121 ? -5.924 8.821 11.506 1.00 91.12 121 LEU A C 1
ATOM 897 O O . LEU A 1 121 ? -6.647 9.527 12.211 1.00 91.12 121 LEU A O 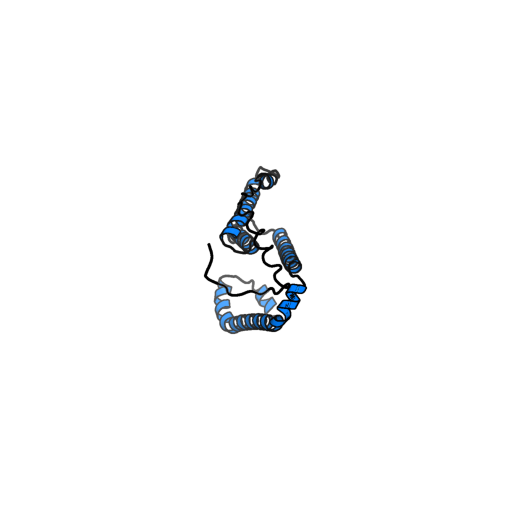1
ATOM 901 N N . GLN A 1 122 ? -6.393 8.188 10.426 1.00 87.81 122 GLN A N 1
ATOM 902 C CA . GLN A 1 122 ? -7.807 8.198 10.035 1.00 87.81 122 GLN A CA 1
ATOM 903 C C . GLN A 1 122 ? -8.688 7.341 10.958 1.00 87.81 122 GLN A C 1
ATOM 905 O O . GLN A 1 122 ? -9.902 7.564 11.050 1.00 87.81 122 GLN A O 1
ATOM 910 N N . LEU A 1 123 ? -8.104 6.373 11.669 1.00 85.25 123 LEU A N 1
ATOM 911 C CA . LEU A 1 123 ? -8.822 5.549 12.635 1.00 85.25 123 LEU A CA 1
ATOM 912 C C . LEU A 1 123 ? -9.079 6.335 13.925 1.00 85.25 123 LEU A C 1
ATOM 914 O O . LEU A 1 123 ? -8.210 6.486 14.779 1.00 85.25 123 LEU A O 1
ATOM 918 N N . SER A 1 124 ? -10.315 6.806 14.104 1.00 84.88 124 SER A N 1
ATOM 919 C CA . SER A 1 124 ? -10.693 7.471 15.349 1.00 84.88 124 SER A CA 1
ATOM 920 C C . SER A 1 124 ? -10.837 6.468 16.509 1.00 84.88 124 SER A C 1
ATOM 922 O O . SER A 1 124 ? -11.439 5.398 16.334 1.00 84.88 124 SER A O 1
ATOM 924 N N . PRO A 1 125 ? -10.356 6.806 17.723 1.00 81.94 125 PRO A N 1
ATOM 925 C CA . PRO A 1 125 ? -10.431 5.916 18.885 1.00 81.94 125 PRO A CA 1
ATOM 926 C C . PRO A 1 125 ? -11.878 5.522 19.225 1.00 81.94 125 PRO A C 1
ATOM 928 O O . PRO A 1 125 ? -12.143 4.372 19.576 1.00 81.94 125 PRO A O 1
ATOM 931 N N . ASP A 1 126 ? -12.841 6.425 19.022 1.00 86.25 126 ASP A N 1
ATOM 932 C CA . ASP A 1 126 ? -14.271 6.154 19.210 1.00 86.25 126 ASP A CA 1
ATOM 933 C C . ASP A 1 126 ? -14.829 5.086 18.261 1.00 86.25 126 ASP A C 1
ATOM 935 O O . ASP A 1 126 ? -15.699 4.297 18.642 1.00 86.25 126 ASP A O 1
ATOM 939 N N . ARG A 1 127 ? -14.360 5.044 17.005 1.00 82.62 127 ARG A N 1
ATOM 940 C CA . ARG A 1 127 ? -14.768 3.992 16.061 1.00 82.62 127 ARG A CA 1
ATOM 941 C C . ARG A 1 127 ? -14.169 2.651 16.462 1.00 82.62 127 ARG A C 1
ATOM 943 O O . ARG A 1 127 ? -14.863 1.639 16.379 1.00 82.62 127 ARG A O 1
ATOM 950 N N . LEU A 1 128 ? -12.929 2.651 16.949 1.00 84.19 128 LEU A N 1
ATOM 951 C CA . LEU A 1 128 ? -12.256 1.436 17.397 1.00 84.19 128 LEU A CA 1
ATOM 952 C C . LEU A 1 128 ? -12.947 0.819 18.622 1.00 84.19 128 LEU A C 1
ATOM 954 O O . LEU A 1 128 ? -13.157 -0.392 18.657 1.00 84.19 128 LEU A O 1
ATOM 958 N N . GLN A 1 129 ? -13.400 1.637 19.578 1.00 84.69 129 GLN A N 1
ATOM 959 C CA . GLN A 1 129 ? -14.168 1.155 20.733 1.00 84.69 129 GLN A CA 1
ATOM 960 C C . GLN A 1 129 ? -15.504 0.516 20.326 1.00 84.69 129 GLN A C 1
ATOM 962 O O . GLN A 1 129 ? -15.871 -0.530 20.860 1.00 84.69 129 GLN A O 1
ATOM 967 N N . LYS A 1 130 ? -16.205 1.083 19.333 1.00 85.12 130 LYS A N 1
ATOM 968 C CA . LYS A 1 130 ? -17.454 0.508 18.795 1.00 85.12 130 LYS A CA 1
ATOM 969 C C . LYS A 1 130 ? -17.230 -0.825 18.078 1.00 85.12 130 LYS A C 1
ATOM 971 O O . LYS A 1 130 ? -18.078 -1.710 18.161 1.00 85.12 130 LYS A O 1
ATOM 976 N N . LEU A 1 131 ? -16.091 -0.986 17.403 1.00 83.62 131 LEU A N 1
ATOM 977 C CA . LEU A 1 131 ? -15.700 -2.248 16.763 1.00 83.62 131 LEU A CA 1
ATOM 978 C C . LEU A 1 131 ? -15.079 -3.263 17.735 1.00 83.62 131 LEU A C 1
ATOM 980 O O . LEU A 1 131 ? -14.978 -4.441 17.391 1.00 83.62 131 LEU A O 1
ATOM 984 N N . GLY A 1 132 ? -14.711 -2.849 18.952 1.00 84.38 132 GLY A N 1
ATOM 985 C CA . GLY A 1 132 ? -14.051 -3.693 19.952 1.00 84.38 132 GLY A CA 1
ATOM 986 C C . GLY A 1 132 ? -14.801 -4.991 20.272 1.00 84.38 132 GLY A C 1
ATOM 987 O O . GLY A 1 132 ? -14.172 -6.021 20.509 1.00 84.38 132 GLY A O 1
ATOM 988 N N . GLY A 1 133 ? -16.137 -4.987 20.187 1.00 85.44 133 GLY A N 1
ATOM 989 C CA . GLY A 1 133 ? -16.961 -6.191 20.367 1.00 85.44 133 GLY A CA 1
ATOM 990 C C . GLY A 1 133 ? -16.691 -7.293 19.332 1.00 85.44 133 GLY A C 1
ATOM 991 O O . GLY A 1 133 ? -16.763 -8.474 19.662 1.00 85.44 133 GLY A O 1
ATOM 992 N N . PHE A 1 134 ? -16.304 -6.920 18.109 1.00 89.00 134 PHE A N 1
ATOM 993 C CA . PHE A 1 134 ? -15.985 -7.847 17.017 1.00 89.00 134 PHE A CA 1
ATOM 994 C C . PHE A 1 134 ? -14.481 -8.064 16.831 1.00 89.00 134 PHE A C 1
ATOM 996 O O . PHE A 1 134 ? -14.084 -8.891 16.013 1.00 89.00 134 PHE A O 1
ATOM 1003 N N . PHE A 1 135 ? -13.637 -7.383 17.612 1.00 88.62 135 PHE A N 1
ATOM 1004 C CA . PHE A 1 135 ? -12.181 -7.489 17.504 1.00 88.62 135 PHE A CA 1
ATOM 1005 C C . PHE A 1 135 ? -11.692 -8.932 17.670 1.00 88.62 135 PHE A C 1
ATOM 1007 O O . PHE A 1 135 ? -10.858 -9.396 16.900 1.00 88.62 135 PHE A O 1
ATOM 1014 N N . LYS A 1 136 ? -12.270 -9.680 18.619 1.00 90.00 136 LYS A N 1
ATOM 1015 C CA . LYS A 1 136 ? -11.931 -11.097 18.837 1.00 90.00 136 LYS A CA 1
ATOM 1016 C C . LYS A 1 136 ? -12.278 -11.970 17.630 1.00 90.00 136 LYS A C 1
ATOM 1018 O O . LYS A 1 136 ? -11.520 -12.876 17.303 1.00 90.00 136 LYS A O 1
ATOM 1023 N N . LEU A 1 137 ? -13.400 -11.688 16.967 1.00 93.94 137 LEU A N 1
ATOM 1024 C CA . LEU A 1 137 ? -13.846 -12.433 15.791 1.00 93.94 137 LEU A CA 1
ATOM 1025 C C . LEU A 1 137 ? -12.978 -12.099 14.568 1.00 93.94 137 LEU A C 1
ATOM 1027 O O . LEU A 1 137 ? -12.547 -13.004 13.863 1.00 93.94 137 LEU A O 1
ATOM 1031 N N . GLY A 1 138 ? -12.658 -10.815 14.369 1.00 92.19 138 GLY A N 1
ATOM 1032 C CA . GLY A 1 138 ? -11.758 -10.362 13.305 1.00 92.19 138 GLY A CA 1
ATOM 1033 C C . GLY A 1 138 ? -10.330 -10.885 13.478 1.00 92.19 138 GLY A C 1
ATOM 1034 O O . GLY A 1 138 ? -9.732 -11.364 12.518 1.00 92.19 138 GLY A O 1
ATOM 1035 N N . LEU A 1 139 ? -9.806 -10.885 14.708 1.00 93.75 139 LEU A N 1
ATOM 1036 C CA . LEU A 1 139 ? -8.495 -11.459 15.012 1.00 93.75 139 LEU A CA 1
ATOM 1037 C C . LEU A 1 139 ? -8.484 -12.977 14.785 1.00 93.75 139 LEU A C 1
ATOM 1039 O O . LEU A 1 139 ? -7.542 -13.499 14.194 1.00 93.75 139 LEU A O 1
ATOM 1043 N N . ALA A 1 140 ? -9.543 -13.683 15.195 1.00 95.62 140 ALA A N 1
ATOM 1044 C CA . ALA A 1 140 ? -9.687 -15.112 14.925 1.00 95.62 140 ALA A CA 1
ATOM 1045 C C . ALA A 1 140 ? -9.758 -15.404 13.418 1.00 95.62 140 ALA A C 1
ATOM 1047 O O . ALA A 1 140 ? -9.117 -16.343 12.960 1.00 95.62 140 ALA A O 1
ATOM 1048 N N . GLN A 1 141 ? -10.469 -14.585 12.636 1.00 96.25 141 GLN A N 1
ATOM 1049 C CA . GLN A 1 141 ? -10.524 -14.710 11.177 1.00 96.25 141 GLN A CA 1
ATOM 1050 C C . GLN A 1 141 ? -9.152 -14.476 10.535 1.00 96.25 141 GLN A C 1
ATOM 1052 O O . GLN A 1 141 ? -8.746 -15.236 9.654 1.00 96.25 141 GLN A O 1
ATOM 1057 N N . PHE A 1 142 ? -8.430 -13.446 10.975 1.00 96.31 142 PHE A N 1
ATOM 1058 C CA . PHE A 1 142 ? -7.086 -13.148 10.489 1.00 96.31 142 PHE A CA 1
ATOM 1059 C C . PHE A 1 142 ? -6.122 -14.306 10.771 1.00 96.31 142 PHE A C 1
ATOM 1061 O O . PHE A 1 142 ? -5.486 -14.816 9.850 1.00 96.31 142 PHE A O 1
ATOM 1068 N N . LEU A 1 143 ? -6.091 -14.792 12.015 1.00 97.44 143 LEU A N 1
ATOM 1069 C CA . LEU A 1 143 ? -5.273 -15.940 12.410 1.00 97.44 143 LEU A CA 1
ATOM 1070 C C . LEU A 1 143 ? -5.666 -17.218 11.670 1.00 97.44 143 LEU A C 1
ATOM 1072 O O . LEU A 1 143 ? -4.790 -17.960 11.242 1.00 97.44 143 LEU A O 1
ATOM 1076 N N . LEU A 1 144 ? -6.963 -17.467 11.484 1.00 97.44 144 LEU A N 1
ATOM 1077 C CA . LEU A 1 144 ? -7.451 -18.624 10.739 1.00 97.44 144 LEU A CA 1
ATOM 1078 C C . LEU A 1 144 ? -7.047 -18.553 9.264 1.00 97.44 144 LEU A C 1
ATOM 1080 O O . LEU A 1 144 ? -6.657 -19.568 8.700 1.00 97.44 144 LEU A O 1
ATOM 1084 N N . THR A 1 145 ? -7.080 -17.369 8.653 1.00 97.06 145 THR A N 1
ATOM 1085 C CA . THR A 1 145 ? -6.645 -17.180 7.261 1.00 97.06 145 THR A CA 1
ATOM 1086 C C . THR A 1 145 ? -5.141 -17.402 7.129 1.00 97.06 145 THR A C 1
ATOM 1088 O O . THR A 1 145 ? -4.715 -18.123 6.231 1.00 97.06 145 THR A O 1
ATOM 1091 N N . ILE A 1 146 ? -4.339 -16.863 8.055 1.00 97.19 146 ILE A N 1
ATOM 1092 C CA . ILE A 1 146 ? -2.894 -17.127 8.106 1.00 97.19 146 ILE A CA 1
ATOM 1093 C C . ILE A 1 146 ? -2.634 -18.623 8.275 1.00 97.19 146 ILE A C 1
ATOM 1095 O O . ILE A 1 146 ? -1.893 -19.202 7.491 1.00 97.19 146 ILE A O 1
ATOM 1099 N N . ALA A 1 147 ? -3.267 -19.267 9.256 1.00 96.62 147 ALA A N 1
ATOM 1100 C CA . ALA A 1 147 ? -3.092 -20.692 9.510 1.00 96.62 147 ALA A CA 1
ATOM 1101 C C . ALA A 1 147 ? -3.509 -21.544 8.304 1.00 96.62 147 ALA A C 1
ATOM 1103 O O . ALA A 1 147 ? -2.806 -22.489 7.958 1.00 96.62 147 ALA A O 1
ATOM 1104 N N . ALA A 1 148 ? -4.611 -21.194 7.636 1.00 96.25 148 ALA A N 1
ATOM 1105 C CA . ALA A 1 148 ? -5.079 -21.882 6.440 1.00 96.25 148 ALA A CA 1
ATOM 1106 C C . ALA A 1 148 ? -4.099 -21.728 5.270 1.00 96.25 148 ALA A C 1
ATOM 1108 O O . ALA A 1 148 ? -3.777 -22.723 4.625 1.00 96.25 148 ALA A O 1
ATOM 1109 N N . ILE A 1 149 ? -3.587 -20.518 5.020 1.00 94.19 149 ILE A N 1
ATOM 1110 C CA . ILE A 1 149 ? -2.590 -20.267 3.970 1.00 94.19 149 ILE A CA 1
ATOM 1111 C C . ILE A 1 149 ? -1.283 -21.000 4.286 1.00 94.19 149 ILE A C 1
ATOM 1113 O O . ILE A 1 149 ? -0.742 -21.675 3.413 1.00 94.19 149 ILE A O 1
ATOM 1117 N N . THR A 1 150 ? -0.797 -20.930 5.525 1.00 93.00 150 THR A N 1
ATOM 1118 C CA . THR A 1 150 ? 0.421 -21.632 5.954 1.00 93.00 150 THR A CA 1
ATOM 1119 C C . THR A 1 150 ? 0.261 -23.147 5.843 1.00 93.00 150 THR A C 1
ATOM 1121 O O . THR A 1 150 ? 1.149 -23.818 5.326 1.00 93.00 150 THR A O 1
ATOM 1124 N N . ALA A 1 151 ? -0.879 -23.702 6.263 1.00 93.00 151 ALA A N 1
ATOM 1125 C CA . ALA A 1 151 ? -1.164 -25.125 6.105 1.00 93.00 151 ALA A CA 1
ATOM 1126 C C . ALA A 1 151 ? -1.233 -25.518 4.623 1.00 93.00 151 ALA A C 1
ATOM 1128 O O . ALA A 1 151 ? -0.611 -26.500 4.224 1.00 93.00 151 ALA A O 1
ATOM 1129 N N . ALA A 1 152 ? -1.923 -24.734 3.789 1.00 91.69 152 ALA A N 1
ATOM 1130 C CA . ALA A 1 152 ? -1.973 -24.959 2.347 1.00 91.69 152 ALA A CA 1
ATOM 1131 C C . ALA A 1 152 ? -0.569 -24.923 1.720 1.00 91.69 152 ALA A C 1
ATOM 1133 O O . ALA A 1 152 ? -0.247 -25.778 0.898 1.00 91.69 152 ALA A O 1
ATOM 1134 N N . ASN A 1 153 ? 0.291 -23.997 2.150 1.00 88.19 153 ASN A N 1
ATOM 1135 C CA . ASN A 1 153 ? 1.680 -23.944 1.713 1.00 88.19 153 ASN A CA 1
ATOM 1136 C C . ASN A 1 153 ? 2.492 -25.149 2.219 1.00 88.19 153 ASN A C 1
ATOM 1138 O O . ASN A 1 153 ? 3.311 -25.663 1.480 1.00 88.19 153 ASN A O 1
ATOM 1142 N N . LEU A 1 154 ? 2.233 -25.697 3.405 1.00 87.06 154 LEU A N 1
ATOM 1143 C CA . LEU A 1 154 ? 2.947 -26.896 3.862 1.00 87.06 154 LEU A CA 1
ATOM 1144 C C . LEU A 1 154 ? 2.592 -28.150 3.040 1.00 87.06 154 LEU A C 1
ATOM 1146 O O . LEU A 1 154 ? 3.466 -28.966 2.755 1.00 87.06 154 LEU A O 1
ATOM 1150 N N . TYR A 1 155 ? 1.325 -28.304 2.639 1.00 86.31 155 TYR A N 1
ATOM 1151 C CA . TYR A 1 155 ? 0.876 -29.465 1.856 1.00 86.31 155 TYR A CA 1
ATOM 1152 C C . TYR A 1 155 ? 1.153 -29.333 0.351 1.00 86.31 155 TYR A C 1
ATOM 1154 O O . TYR A 1 155 ? 1.506 -30.319 -0.294 1.00 86.31 155 TYR A O 1
ATOM 1162 N N . ILE A 1 156 ? 0.977 -28.134 -0.215 1.00 85.56 156 ILE A N 1
ATOM 1163 C CA . ILE A 1 156 ? 1.071 -27.872 -1.663 1.00 85.56 156 ILE A CA 1
ATOM 1164 C C . ILE A 1 156 ? 2.418 -27.220 -2.024 1.00 85.56 156 ILE A C 1
ATOM 1166 O O . ILE A 1 156 ? 2.915 -27.367 -3.138 1.00 85.56 156 ILE A O 1
ATOM 1170 N N . GLY A 1 157 ? 3.056 -26.532 -1.078 1.00 77.69 157 GLY A N 1
ATOM 1171 C CA . GLY A 1 157 ? 4.336 -25.848 -1.259 1.00 77.69 157 GLY A CA 1
ATOM 1172 C C . GLY A 1 157 ? 5.456 -26.725 -1.800 1.00 77.69 157 GLY A C 1
ATOM 1173 O O . GLY A 1 157 ? 6.067 -26.270 -2.758 1.00 77.69 157 GLY A O 1
ATOM 1174 N N . PRO A 1 158 ? 5.706 -27.968 -1.334 1.00 76.12 158 PRO A N 1
ATOM 1175 C CA . PRO A 1 158 ? 6.761 -28.785 -1.940 1.00 76.12 158 PRO A CA 1
ATOM 1176 C C . PRO A 1 158 ? 6.514 -29.065 -3.434 1.00 76.12 158 PRO A C 1
ATOM 1178 O O . PRO A 1 158 ? 7.462 -29.133 -4.205 1.00 76.12 158 PRO A O 1
ATOM 1181 N N . GLN A 1 159 ? 5.252 -29.144 -3.867 1.00 75.69 159 GLN A N 1
ATOM 1182 C CA . GLN A 1 159 ? 4.872 -29.386 -5.266 1.00 75.69 159 GLN A CA 1
ATOM 1183 C C . GLN A 1 159 ? 5.002 -28.115 -6.127 1.00 75.69 159 GLN A C 1
ATOM 1185 O O . GLN A 1 159 ? 5.366 -28.174 -7.302 1.00 75.69 159 GLN A O 1
ATOM 1190 N N . ILE A 1 160 ? 4.710 -26.946 -5.544 1.00 69.88 160 ILE A N 1
ATOM 1191 C CA . ILE A 1 160 ? 4.820 -25.643 -6.219 1.00 69.88 160 ILE A CA 1
ATOM 1192 C C . ILE A 1 160 ? 6.277 -25.171 -6.261 1.00 69.88 160 ILE A C 1
ATOM 1194 O O . ILE A 1 160 ? 6.684 -24.589 -7.264 1.00 69.88 160 ILE A O 1
ATOM 1198 N N . LEU A 1 161 ? 7.067 -25.434 -5.217 1.00 69.19 161 LEU A N 1
ATOM 1199 C CA . LEU A 1 161 ? 8.451 -24.972 -5.099 1.00 69.19 161 LEU A CA 1
ATOM 1200 C C . LEU A 1 161 ? 9.344 -25.604 -6.171 1.00 69.19 161 LEU A C 1
ATOM 1202 O O . LEU A 1 161 ? 10.113 -24.890 -6.800 1.00 69.19 161 LEU A O 1
ATOM 1206 N N . GLU A 1 162 ? 9.145 -26.886 -6.487 1.00 67.19 162 GLU A N 1
ATOM 1207 C CA . GLU A 1 162 ? 9.871 -27.573 -7.568 1.00 67.19 162 GLU A CA 1
ATOM 1208 C C . GLU A 1 162 ? 9.554 -26.979 -8.959 1.00 67.19 162 GLU A C 1
ATOM 1210 O O . GLU A 1 162 ? 10.401 -26.920 -9.852 1.00 67.19 162 GLU A O 1
ATOM 1215 N N . THR A 1 163 ? 8.334 -26.461 -9.142 1.00 68.75 163 THR A N 1
ATOM 1216 C CA . THR A 1 163 ? 7.923 -25.775 -10.379 1.00 68.75 163 THR A CA 1
ATOM 1217 C C . THR A 1 163 ? 8.399 -24.315 -10.407 1.00 68.75 163 THR A C 1
ATOM 1219 O O . THR A 1 163 ? 8.726 -23.786 -11.471 1.00 68.75 163 THR A O 1
ATOM 1222 N N . ALA A 1 164 ? 8.459 -23.661 -9.244 1.00 67.31 164 ALA A N 1
ATOM 1223 C CA . ALA A 1 164 ? 8.813 -22.253 -9.088 1.00 67.31 164 ALA A CA 1
ATOM 1224 C C . ALA A 1 164 ? 10.330 -22.002 -9.079 1.00 67.31 164 ALA A C 1
ATOM 1226 O O . ALA A 1 164 ? 10.760 -21.025 -9.690 1.00 67.31 164 ALA A O 1
ATOM 1227 N N . GLU A 1 165 ? 11.150 -22.882 -8.489 1.00 64.88 165 GLU A N 1
ATOM 1228 C CA . GLU A 1 165 ? 12.627 -22.815 -8.548 1.00 64.88 165 GLU A CA 1
ATOM 1229 C C . GLU A 1 165 ? 13.154 -22.872 -9.987 1.00 64.88 165 GLU A C 1
ATOM 1231 O O . GLU A 1 165 ? 14.212 -22.333 -10.311 1.00 64.88 165 GLU A O 1
ATOM 1236 N N . ARG A 1 166 ? 12.385 -23.472 -10.901 1.00 64.56 166 ARG A N 1
ATOM 1237 C CA . ARG A 1 166 ? 12.709 -23.463 -12.329 1.00 64.56 166 ARG A CA 1
ATOM 1238 C C . ARG A 1 166 ? 12.524 -22.089 -12.982 1.00 64.56 166 ARG A C 1
ATOM 1240 O O . ARG A 1 166 ? 13.158 -21.816 -13.999 1.00 64.56 166 ARG A O 1
ATOM 1247 N N . PHE A 1 167 ? 11.652 -21.251 -12.426 1.00 66.56 167 PHE A N 1
ATOM 1248 C CA . PHE A 1 167 ? 11.322 -19.920 -12.941 1.00 66.56 167 PHE A CA 1
ATOM 1249 C C . PHE A 1 167 ? 12.093 -18.809 -12.223 1.00 66.56 167 PHE A C 1
ATOM 1251 O O . PHE A 1 167 ? 12.536 -17.851 -12.853 1.00 66.56 167 PHE A O 1
ATOM 1258 N N . ILE A 1 168 ? 12.276 -18.950 -10.912 1.00 64.75 168 ILE A N 1
ATOM 1259 C CA . ILE A 1 168 ? 13.074 -18.062 -10.077 1.00 64.75 168 ILE A CA 1
ATOM 1260 C C . ILE A 1 168 ? 14.318 -18.857 -9.724 1.00 64.75 168 ILE A C 1
ATOM 1262 O O . ILE A 1 168 ? 14.277 -19.725 -8.859 1.00 64.75 168 ILE A O 1
ATOM 1266 N N . ARG A 1 169 ? 15.417 -18.569 -10.419 1.00 59.09 169 ARG A N 1
ATOM 1267 C CA . ARG A 1 169 ? 16.742 -19.116 -10.126 1.00 59.09 169 ARG A CA 1
ATOM 1268 C C . ARG A 1 169 ? 17.171 -18.602 -8.744 1.00 59.09 169 ARG A C 1
ATOM 1270 O O . ARG A 1 169 ? 17.885 -17.605 -8.666 1.00 59.09 169 ARG A O 1
ATOM 1277 N N . LEU A 1 170 ? 16.658 -19.199 -7.665 1.00 67.50 170 LEU A N 1
ATOM 1278 C CA . LEU A 1 170 ? 17.116 -18.892 -6.315 1.00 67.50 170 LEU A CA 1
ATOM 1279 C C . LEU A 1 170 ? 18.598 -19.250 -6.272 1.00 67.50 170 LEU A C 1
ATOM 1281 O O . LEU A 1 170 ? 18.990 -20.367 -6.598 1.00 67.50 170 LEU A O 1
ATOM 1285 N N . ASP A 1 171 ? 19.418 -18.266 -5.926 1.00 71.88 171 ASP A N 1
ATOM 1286 C CA . ASP A 1 171 ? 20.833 -18.486 -5.682 1.00 71.88 171 ASP A CA 1
ATOM 1287 C C . ASP A 1 171 ? 20.969 -19.503 -4.537 1.00 71.88 171 ASP A C 1
ATOM 1289 O O . ASP A 1 171 ? 20.292 -19.373 -3.509 1.00 71.88 171 ASP A O 1
ATOM 1293 N N . ASP A 1 172 ? 21.824 -20.518 -4.698 1.00 73.88 172 ASP A N 1
ATOM 1294 C CA . ASP A 1 172 ? 22.030 -21.586 -3.706 1.00 73.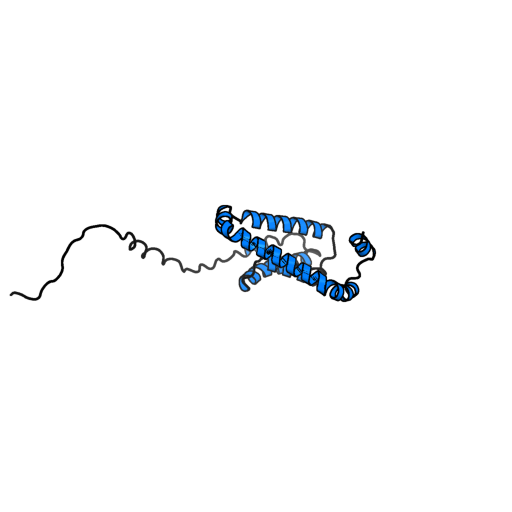88 172 ASP A CA 1
ATOM 1295 C C . ASP A 1 172 ? 22.390 -21.019 -2.315 1.00 73.88 172 ASP A C 1
ATOM 1297 O O . ASP A 1 172 ? 22.168 -21.660 -1.281 1.00 73.88 172 ASP A O 1
ATOM 1301 N N . ALA A 1 173 ? 22.914 -19.787 -2.276 1.00 70.19 173 ALA A N 1
ATOM 1302 C CA . ALA A 1 173 ? 23.186 -19.031 -1.061 1.00 70.19 173 ALA A CA 1
ATOM 1303 C C . ALA A 1 173 ? 21.923 -18.713 -0.233 1.00 70.19 173 ALA A C 1
ATOM 1305 O O . ALA A 1 173 ? 21.964 -18.835 0.991 1.00 70.19 173 ALA A O 1
ATOM 1306 N N . ILE A 1 174 ? 20.798 -18.353 -0.866 1.00 66.75 174 ILE A N 1
ATOM 1307 C CA . ILE A 1 174 ? 19.538 -18.038 -0.162 1.00 66.75 174 ILE A CA 1
ATOM 1308 C C . ILE A 1 174 ? 18.917 -19.319 0.401 1.00 66.75 174 ILE A C 1
ATOM 1310 O O . ILE A 1 174 ? 18.457 -19.337 1.543 1.00 66.75 174 ILE A O 1
ATOM 1314 N N . VAL A 1 175 ? 18.969 -20.410 -0.368 1.00 73.50 175 VAL A N 1
ATOM 1315 C CA . VAL A 1 175 ? 18.465 -21.719 0.073 1.00 73.50 175 VAL A CA 1
ATOM 1316 C C . VAL A 1 175 ? 19.253 -22.213 1.289 1.00 73.50 175 VAL A C 1
ATOM 1318 O O . VAL A 1 175 ? 18.656 -22.657 2.269 1.00 73.50 175 VAL A O 1
ATOM 1321 N N . ARG A 1 176 ? 20.586 -22.057 1.290 1.00 73.19 176 ARG A N 1
ATOM 1322 C CA . ARG A 1 176 ? 21.436 -22.409 2.442 1.00 73.19 176 ARG A CA 1
ATOM 1323 C C . ARG A 1 176 ? 21.237 -21.509 3.666 1.00 73.19 176 ARG A C 1
ATOM 1325 O O . ARG A 1 176 ? 21.406 -22.003 4.778 1.00 73.19 176 ARG A O 1
ATOM 1332 N N . LEU A 1 177 ? 20.880 -20.235 3.475 1.00 74.69 177 LEU A N 1
ATOM 1333 C CA . LEU A 1 177 ? 20.589 -19.292 4.564 1.00 74.69 177 LEU A CA 1
ATOM 1334 C C . LEU A 1 177 ? 19.272 -19.625 5.287 1.00 74.69 177 LEU A C 1
ATOM 1336 O O . LEU A 1 177 ? 19.188 -19.452 6.493 1.00 74.69 177 LEU A O 1
ATOM 1340 N N . ILE A 1 178 ? 18.251 -20.100 4.567 1.00 70.00 178 ILE A N 1
ATOM 1341 C CA . ILE A 1 178 ? 16.945 -20.459 5.156 1.00 70.00 178 ILE A CA 1
ATOM 1342 C C . ILE A 1 178 ? 16.987 -21.838 5.841 1.00 70.00 178 ILE A C 1
ATOM 1344 O O . ILE A 1 178 ? 16.222 -22.087 6.770 1.00 70.00 178 ILE A O 1
ATOM 1348 N N . LEU A 1 179 ? 17.870 -22.737 5.389 1.00 70.81 179 LEU A N 1
ATOM 1349 C CA . LEU A 1 179 ? 18.015 -24.106 5.908 1.00 70.81 179 LEU A CA 1
ATOM 1350 C C . LEU A 1 179 ? 19.064 -24.279 7.028 1.00 70.81 179 LEU A C 1
ATOM 1352 O O . LEU A 1 179 ? 19.221 -25.404 7.505 1.00 70.81 179 LEU A O 1
ATOM 1356 N N . THR A 1 180 ? 19.775 -23.218 7.434 1.00 65.25 180 THR A N 1
ATOM 1357 C CA . THR A 1 180 ? 20.694 -23.202 8.596 1.00 65.25 180 THR A CA 1
ATOM 1358 C C . THR A 1 180 ? 20.030 -22.518 9.780 1.00 65.25 180 THR A C 1
ATOM 1360 O O . THR A 1 180 ? 20.044 -23.112 10.882 1.00 65.25 180 THR A O 1
#

InterPro domains:
  IPR006153 Cation/H+ exchanger, transmembrane domain [PF00999] (64-155)
  IPR038770 Sodium/solute symporter superfamily [G3DSA:1.20.1530.20] (54-170)

Radius of gyration: 31.6 Å; Cα contacts (8 Å, |Δi|>4): 38; chains: 1; bounding box: 107×60×47 Å

Mean predicted aligned error: 17.25 Å

Sequence (180 aa):
LNMHSRLLVSPNVAALHRPALACAAHASRTSKIHLLEFPTSLIVEASTVSLDALGSDIFTFLAASVLVVPLSRLINVNSVLCFLALGCAIGPYGLGFFSNSEADLQLGDFGIVFLLFIEGLQLSPDRLQKLGGFFKLGLAQFLLTIAAITAANLYIGPQILETAERFIRLDDAIVRLILT

Secondary structure (DSSP, 8-state):
------------------TTSSSTTSS------------THHHHGGGGS--SSHHHHHHHHHHHHHHHHHHHHHHT--HHHHHHHHHHHHSTTTT--S---HHHHHHHHHHHHHHHHHHHHHS-HHHHHHHHHHHHHHHHHHHHHHHHHHHHHHHHHHHHHHHHTTTS---HHHHHHH--

Solvent-accessible surface area (backbone atoms only — not comparable to full-atom values): 11432 Å² total; per-residue (Å²): 133,80,88,86,83,76,89,87,81,86,78,94,73,81,81,88,89,73,98,63,72,78,63,76,81,74,81,89,81,75,94,64,83,67,76,76,73,72,67,67,67,76,73,55,70,76,74,77,78,61,76,90,68,64,27,62,60,54,48,51,51,50,55,54,56,62,52,43,59,64,50,21,64,73,70,75,48,62,58,68,60,46,53,51,51,49,50,49,48,47,28,62,90,47,67,48,79,55,82,90,50,75,69,59,55,56,52,49,58,52,50,53,52,51,51,54,48,52,59,54,70,68,58,48,71,72,59,51,62,71,45,49,83,50,45,66,58,52,52,48,50,52,52,49,51,51,51,50,51,52,50,49,41,68,75,46,33,70,68,49,46,68,59,42,50,76,74,46,78,71,55,70,65,58,59,53,62,76,76,106

Organism: NCBI:txid156173

Foldseek 3Di:
DDDDDDDDDDDDDDDDDDPPVVVVVPDPPDPPPPPPPPPCVVLCPVQPPDDDPVNVVVVVVSVLLVVQVVVCVVVVHPSVVSVVVSCCQVDCVHVNPDDDDPVVVVVVVVVVVVVVVVVVVVDDPVVVVVCVVCPVVVVVVVVVVVVVVVVCCVVCVVVVVVVVCVVVVPDVVVVVVVVD